Protein 8TGP (pdb70)

Secondary structure (DSSP, 8-state):
---SSSSHHHHHHHHTSTT---EEEEE-GGGTGGGTPPP---GGGGGBHHHHHH--HHHHHHHHHH--S-----HHHHHHHHHHHTT-EEEEEE---S-HHHHTT--GGGEEETTEEEEEEEE--TTT--EEEHHHHHHHHHTT---B-TTT--BEEEEE--BTSBPPHHHHHHHHHHTTS-SEEEEES--S-SBTGGGGGGGS-TTS-EEEEESS---PPPS------SSSTT--SEEEEES-HHHHHHHHHHHHT-HHHHHHHHHHHHHHHHT-/-B-B-

InterPro domains:
  IPR003000 Sirtuin family [PF02146] (84-268)
  IPR017328 Sirtuin, class I [PIRSF037938] (51-371)
  IPR026590 Sirtuin family, catalytic core domain [PS50305] (57-338)
  IPR026591 Sirtuin, catalytic core small domain superfamily [G3DSA:3.30.1600.10] (90-240)
  IPR029035 DHS-like NAD/FAD-binding domain superfamily [SSF52467] (59-353)
  IPR050134 NAD-dependent sirtuin protein deacylases [PTHR11085] (53-345)

Nearest PDB structures (foldseek):
  8tgp-assembly1_A  TM=1.004E+00  e=5.700E-62  Homo sapiens
  5yqo-assembly1_A  TM=9.876E-01  e=2.388E-57  Homo sapiens
  5yql-assembly1_A  TM=9.857E-01  e=3.363E-56  Homo sapiens
  8qt2-assembly1_A  TM=9.764E-01  e=3.158E-56  Homo sapiens
  4rmh-assembly1_A  TM=9.762E-01  e=4.176E-55  Homo sapiens

Structure (mmCIF, N/CA/C/O backbone):
data_8TGP
#
_entry.id   8TGP
#
_cell.length_a   37.138
_cell.length_b   76.995
_cell.length_c   56.005
_cell.angle_alpha   90.000
_cell.angle_beta   97.890
_cell.angle_gamma   90.000
#
_symmetry.space_group_name_H-M   'P 1 21 1'
#
loop_
_entity.id
_entity.type
_entity.pdbx_description
1 polymer 'NAD-dependent protein deacetylase sirtuin-2'
2 polymer 'H4K16(myristoyl) peptide'
3 non-polymer 'ZINC ION'
4 non-polymer 'MYRISTIC ACID'
5 water water
#
loop_
_atom_site.group_PDB
_atom_site.id
_atom_site.type_symbol
_atom_site.label_atom_id
_atom_site.label_alt_id
_atom_site.label_comp_id
_atom_site.label_asym_id
_atom_site.label_entity_id
_atom_site.label_seq_id
_atom_site.pdbx_PDB_ins_code
_atom_site.Cartn_x
_atom_site.Cartn_y
_atom_site.Cartn_z
_atom_site.occupancy
_atom_site.B_iso_or_equiv
_atom_site.auth_seq_id
_atom_site.auth_comp_id
_atom_site.auth_asym_id
_atom_site.auth_atom_id
_atom_site.pdbx_PDB_model_num
ATOM 1 N N . ARG A 1 24 ? -1.59653 -27.97517 13.22501 1.000 49.99463 57 ARG A N 1
ATOM 2 C CA . ARG A 1 24 ? -2.70681 -27.12275 13.63540 1.000 43.78861 57 ARG A CA 1
ATOM 3 C C . ARG A 1 24 ? -2.17253 -25.84262 14.29727 1.000 38.08344 57 ARG A C 1
ATOM 4 O O . ARG A 1 24 ? -1.87403 -25.81931 15.48757 1.000 36.06421 57 ARG A O 1
ATOM 12 N N . LEU A 1 25 ? -2.03731 -24.77617 13.50908 1.000 35.31789 58 LEU A N 1
ATOM 13 C CA . LEU A 1 25 ? -1.49746 -23.51540 14.00161 1.000 29.17661 58 LEU A CA 1
ATOM 14 C C . LEU A 1 25 ? -2.56731 -22.58831 14.57349 1.000 33.71934 58 LEU A C 1
ATOM 15 O O . LEU A 1 25 ? -2.24463 -21.71919 15.39172 1.000 36.54164 58 LEU A O 1
ATOM 20 N N . LEU A 1 26 ? -3.81947 -22.72251 14.14690 1.000 25.70845 59 LEU A N 1
ATOM 21 C CA . LEU A 1 26 ? -4.89702 -21.93585 14.73256 1.000 22.47390 59 LEU A CA 1
ATOM 22 C C . LEU A 1 26 ? -5.32633 -22.57313 16.04881 1.000 28.67795 59 LEU A C 1
ATOM 23 O O . LEU A 1 26 ? -5.42442 -23.79826 16.15084 1.000 30.22607 59 LEU A O 1
ATOM 28 N N . ASP A 1 27 ? -5.56779 -21.74485 17.06910 1.000 23.71146 60 ASP A N 1
ATOM 29 C CA . ASP A 1 27 ? -6.03830 -22.32800 18.32310 1.000 27.94457 60 ASP A CA 1
ATOM 30 C C . ASP A 1 27 ? -7.53991 -22.56766 18.31839 1.000 29.97300 60 ASP A C 1
ATOM 31 O O . ASP A 1 27 ? -8.06290 -23.18883 19.24722 1.000 30.13282 60 ASP A O 1
ATOM 36 N N . GLU A 1 28 ? -8.22794 -22.13555 17.27059 1.000 26.83849 61 GLU A N 1
ATOM 37 C CA . GLU A 1 28 ? -9.67403 -22.16966 17.19329 1.000 29.23340 61 GLU A CA 1
ATOM 38 C C . GLU A 1 28 ? -10.01924 -21.80092 15.76127 1.000 29.25797 61 GLU A C 1
ATOM 39 O O . GLU A 1 28 ? -9.39439 -20.89356 15.19652 1.000 23.82324 61 GLU A O 1
ATOM 45 N N . LEU A 1 29 ? -10.97724 -22.50493 15.15576 1.000 18.36261 62 LEU A N 1
ATOM 46 C CA . LEU A 1 29 ? -11.28394 -22.24291 13.73862 1.000 19.29813 62 LEU A CA 1
ATOM 47 C C . LEU A 1 29 ? -12.36212 -21.16281 13.61005 1.000 19.79353 62 LEU A C 1
ATOM 48 O O . LEU A 1 29 ? -13.48600 -21.40824 13.17065 1.000 20.96879 62 LEU A O 1
ATOM 53 N N . THR A 1 30 ? -11.98551 -19.94125 13.99153 1.000 17.50436 63 THR A N 1
ATOM 54 C CA . THR A 1 30 ? -12.87207 -18.78144 14.03007 1.000 18.02828 63 THR A CA 1
ATOM 55 C C . THR A 1 30 ? -12.08482 -17.57380 13.54396 1.000 17.85032 63 THR A C 1
ATOM 56 O O . THR A 1 30 ? -10.85399 -17.61174 13.48489 1.000 16.23053 63 THR A O 1
ATOM 60 N N . LEU A 1 31 ? -12.79861 -16.47245 13.26501 1.000 15.14608 64 LEU A N 1
ATOM 61 C CA . LEU A 1 31 ? -12.11958 -15.20200 12.99093 1.000 14.05935 64 LEU A CA 1
ATOM 62 C C . LEU A 1 31 ? -11.20115 -14.80827 14.14026 1.000 16.80324 64 LEU A C 1
ATOM 63 O O . LEU A 1 31 ? -10.10208 -14.27857 13.92640 1.000 17.04420 64 LEU A O 1
ATOM 68 N N . GLU A 1 32 ? -11.65771 -15.03031 15.37155 1.000 14.58427 65 GLU A N 1
ATOM 69 C CA . GLU A 1 32 ? -10.85577 -14.71029 16.54266 1.000 17.69607 65 GLU A CA 1
ATOM 70 C C . GLU A 1 32 ? -9.57463 -15.52787 16.57644 1.000 16.05128 65 GLU A C 1
ATOM 71 O O . GLU A 1 32 ? -8.52003 -15.02055 16.97481 1.000 19.36880 65 GLU A O 1
ATOM 77 N N . GLY A 1 33 ? -9.65144 -16.80317 16.18192 1.000 16.24656 66 GLY A N 1
ATOM 78 C CA . GLY A 1 33 ? -8.45121 -17.62465 16.11127 1.000 19.11821 66 GLY A CA 1
ATOM 79 C C . GLY A 1 33 ? -7.47611 -17.14281 15.04922 1.000 17.39868 66 GLY A C 1
ATOM 80 O O . GLY A 1 33 ? -6.25739 -17.13635 15.26858 1.000 16.82469 66 GLY A O 1
ATOM 81 N N . VAL A 1 34 ? -7.99563 -16.72999 13.88797 1.000 15.28312 67 VAL A N 1
ATOM 82 C CA . VAL A 1 34 ? -7.12454 -16.18695 12.84464 1.000 13.90355 67 VAL A CA 1
ATOM 83 C C . VAL A 1 34 ? -6.46674 -14.89676 13.32587 1.000 14.09321 67 VAL A C 1
ATOM 84 O O . VAL A 1 34 ? -5.26662 -14.67971 13.13060 1.000 14.56732 67 VAL A O 1
ATOM 88 N N . ALA A 1 35 ? -7.23405 -14.02882 13.99450 1.000 13.98184 68 ALA A N 1
ATOM 89 C CA . ALA A 1 35 ? -6.65155 -12.78638 14.49763 1.000 19.74537 68 ALA A CA 1
ATOM 90 C C . ALA A 1 35 ? -5.52475 -13.05908 15.49004 1.000 20.40264 68 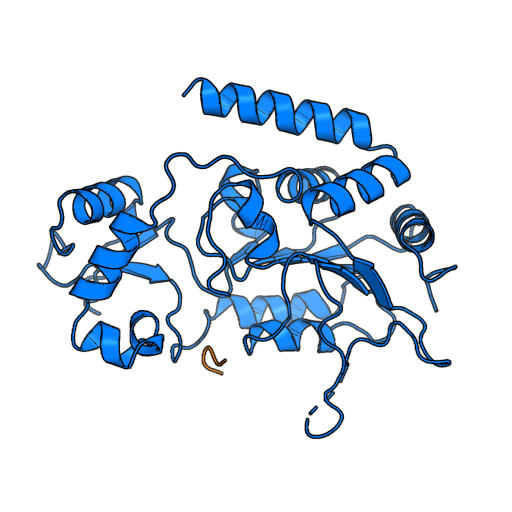ALA A C 1
ATOM 91 O O . ALA A 1 35 ? -4.45647 -12.43240 15.41540 1.000 17.93167 68 ALA A O 1
ATOM 93 N N . ARG A 1 36 ? -5.73082 -13.99520 16.42798 1.000 18.81568 69 ARG A N 1
ATOM 94 C CA . ARG A 1 36 ? -4.65583 -14.32537 17.36134 1.000 22.06924 69 ARG A CA 1
ATOM 95 C C . ARG A 1 36 ? -3.44836 -14.87662 16.61787 1.000 22.35419 69 ARG A C 1
ATOM 96 O O . ARG A 1 36 ? -2.29623 -14.54273 16.93951 1.000 22.24030 69 ARG A O 1
ATOM 104 N N . TYR A 1 37 ? -3.69432 -15.70457 15.60265 1.000 20.84798 70 TYR A N 1
ATOM 105 C CA . TYR A 1 37 ? -2.59511 -16.24086 14.81146 1.000 20.56078 70 TYR A CA 1
ATOM 106 C C . TYR A 1 37 ? -1.85121 -15.12872 14.08679 1.000 19.00453 70 TYR A C 1
ATOM 107 O O . TYR A 1 37 ? -0.61394 -15.14123 14.02818 1.000 22.42863 70 TYR A O 1
ATOM 116 N N . MET A 1 38 ? -2.57440 -14.15789 13.52777 1.000 18.64839 71 MET A N 1
ATOM 117 C CA . MET A 1 38 ? -1.81586 -13.12203 12.84525 1.000 23.24600 71 MET A CA 1
ATOM 118 C C . MET A 1 38 ? -1.03328 -12.23439 13.79570 1.000 25.40450 71 MET A C 1
ATOM 119 O O . MET A 1 38 ? -0.05432 -11.61828 13.36409 1.000 26.22831 71 MET A O 1
ATOM 124 N N . GLN A 1 39 ? -1.40994 -12.16890 15.07083 1.000 24.43758 72 GLN A N 1
ATOM 125 C CA . GLN A 1 39 ? -0.60010 -11.39442 16.00023 1.000 27.47917 72 GLN A CA 1
ATOM 126 C C . GLN A 1 39 ? 0.58119 -12.17739 16.54708 1.000 29.50648 72 GLN A C 1
ATOM 127 O O . GLN A 1 39 ? 1.34724 -11.63354 17.34321 1.000 33.08923 72 GLN A O 1
ATOM 133 N N . SER A 1 40 ? 0.73455 -13.43577 16.16851 1.000 31.66918 73 SER A N 1
ATOM 134 C CA . SER A 1 40 ? 1.81951 -14.25096 16.68055 1.000 28.97408 73 SER A CA 1
ATOM 135 C C . SER A 1 40 ? 3.06436 -14.06875 15.82505 1.000 24.83822 73 SER A C 1
ATOM 136 O O . SER A 1 40 ? 3.00112 -13.61081 14.67945 1.000 31.51296 73 SER A O 1
ATOM 139 N N . GLU A 1 41 ? 4.20623 -14.45054 16.39951 1.000 31.22604 74 GLU A N 1
ATOM 140 C CA . GLU A 1 41 ? 5.48881 -14.32353 15.71209 1.000 33.40956 74 GLU A CA 1
ATOM 141 C C . GLU A 1 41 ? 5.53253 -15.14799 14.43423 1.000 30.88333 74 GLU A C 1
ATOM 142 O O . GLU A 1 41 ? 6.23746 -14.79536 13.48474 1.000 35.44432 74 GLU A O 1
ATOM 148 N N . ARG A 1 42 ? 4.76228 -16.22446 14.38004 1.000 30.27717 75 ARG A N 1
ATOM 149 C CA . ARG A 1 42 ? 4.81138 -17.14218 13.25437 1.000 31.84033 75 ARG A CA 1
ATOM 150 C C . ARG A 1 42 ? 4.18751 -16.56589 11.98217 1.000 33.96149 75 ARG A C 1
ATOM 151 O O . ARG A 1 42 ? 4.55006 -17.00149 10.88356 1.000 30.30055 75 ARG A O 1
ATOM 159 N N . CYS A 1 43 ? 3.27499 -15.59329 12.08618 1.000 28.71032 76 CYS A N 1
ATOM 160 C CA . CYS A 1 43 ? 2.55152 -15.10591 10.90470 1.000 28.79510 76 CYS A CA 1
ATOM 161 C C . CYS A 1 43 ? 3.27185 -13.87649 10.36861 1.000 25.00669 76 CYS A C 1
ATOM 162 O O . CYS A 1 43 ? 3.04597 -12.75196 10.80926 1.000 27.45294 76 CYS A O 1
ATOM 165 N N . ARG A 1 44 ? 4.15249 -14.09302 9.39560 1.000 20.97488 77 ARG A N 1
ATOM 166 C CA . ARG A 1 44 ? 4.90730 -12.99575 8.79080 1.000 22.52363 77 ARG A CA 1
ATOM 167 C C . ARG A 1 44 ? 4.55756 -12.70513 7.34072 1.000 22.08333 77 ARG A C 1
ATOM 168 O O . ARG A 1 44 ? 4.77680 -11.58194 6.88171 1.000 21.63350 77 ARG A O 1
ATOM 176 N N . ARG A 1 45 ? 4.02915 -13.66795 6.60103 1.000 21.94086 78 ARG A N 1
ATOM 177 C CA . ARG A 1 45 ? 3.84033 -13.52740 5.16197 1.000 24.42057 78 ARG A CA 1
ATOM 178 C C . ARG A 1 45 ? 2.40832 -13.91578 4.81724 1.000 19.87951 78 ARG A C 1
ATOM 179 O O . ARG A 1 45 ? 2.05027 -15.09624 4.93039 1.000 18.52832 78 ARG A O 1
ATOM 187 N N . VAL A 1 46 ? 1.60179 -12.93048 4.41304 1.000 15.12466 79 VAL A N 1
ATOM 188 C CA . VAL A 1 46 ? 0.18672 -13.11175 4.07858 1.000 15.69060 79 VAL A CA 1
ATOM 189 C C . VAL A 1 46 ? 0.01831 -12.95796 2.57693 1.000 14.21875 79 VAL A C 1
ATOM 190 O O . VAL A 1 46 ? 0.50075 -11.98056 1.98346 1.000 14.72694 79 VAL A O 1
ATOM 194 N N . ILE A 1 47 ? -0.66717 -13.90926 1.95961 1.000 12.75976 80 ILE A N 1
ATOM 195 C CA . ILE A 1 47 ? -1.08803 -13.78726 0.56793 1.000 12.39504 80 ILE A CA 1
ATOM 196 C C . ILE A 1 47 ? -2.59001 -13.55906 0.55175 1.000 11.19675 80 ILE A C 1
ATOM 197 O O . ILE A 1 47 ? -3.34969 -14.32459 1.16877 1.000 10.58308 80 ILE A O 1
ATOM 202 N N . CYS A 1 48 ? -3.03007 -12.53782 -0.17491 1.000 11.60307 81 CYS A N 1
ATOM 203 C CA . CYS A 1 48 ? -4.45852 -12.35397 -0.39579 1.000 9.64530 81 CYS A CA 1
ATOM 204 C C . CYS A 1 48 ? -4.78893 -12.87672 -1.78378 1.000 11.24846 81 CYS A C 1
ATOM 205 O O . CYS A 1 48 ? -4.02526 -12.65904 -2.72930 1.000 14.27057 81 CYS A O 1
ATOM 208 N N . LEU A 1 49 ? -5.91184 -13.58329 -1.88187 1.000 9.86574 82 LEU A N 1
ATOM 209 C CA . LEU A 1 49 ? -6.52461 -13.99022 -3.14861 1.000 11.99753 82 LEU A CA 1
ATOM 210 C C . LEU A 1 49 ? -7.89205 -13.34189 -3.21856 1.000 12.28870 82 LEU A C 1
ATOM 211 O O . LEU A 1 49 ? -8.76817 -13.62860 -2.38891 1.000 12.89652 82 LEU A O 1
ATOM 216 N N . VAL A 1 50 ? -8.10188 -12.48084 -4.20418 1.000 11.66482 83 VAL A N 1
ATOM 217 C CA . VAL A 1 50 ? -9.32021 -11.68359 -4.18399 1.000 10.72571 83 VAL A CA 1
ATOM 218 C C . VAL A 1 50 ? -10.00316 -11.74918 -5.54351 1.000 12.47444 83 VAL A C 1
ATOM 219 O O . VAL A 1 50 ? -9.35790 -11.95548 -6.57973 1.000 13.25445 83 VAL A O 1
ATOM 223 N N . GLY A 1 51 ? -11.31734 -11.58279 -5.51061 1.000 11.60902 84 GLY A N 1
ATOM 224 C CA . GLY A 1 51 ? -12.15110 -11.56859 -6.69553 1.000 14.42685 84 GLY A CA 1
ATOM 225 C C . GLY A 1 51 ? -13.23374 -10.51572 -6.64675 1.000 14.78394 84 GLY A C 1
ATOM 226 O O . GLY A 1 51 ? -13.14626 -9.54798 -5.87043 1.000 13.40805 84 GLY A O 1
ATOM 227 N N . ALA A 1 52 ? -14.27992 -10.71381 -7.45826 1.000 14.98322 85 ALA A N 1
ATOM 228 C CA . ALA A 1 52 ? -15.22670 -9.63720 -7.75749 1.000 16.09977 85 ALA A CA 1
ATOM 229 C C . ALA A 1 52 ? -15.98608 -9.15808 -6.52541 1.000 13.38843 85 ALA A C 1
ATOM 230 O O . ALA A 1 52 ? -16.38788 -7.99046 -6.46305 1.000 15.05470 85 ALA A O 1
ATOM 232 N N . GLY A 1 53 ? -16.21013 -10.03394 -5.54350 1.000 12.55738 86 GLY A N 1
ATOM 233 C CA . GLY A 1 53 ? -16.85310 -9.65009 -4.30608 1.000 14.25444 86 GLY A CA 1
ATOM 234 C C . GLY A 1 53 ? -16.14418 -8.57354 -3.50393 1.000 13.27617 86 GLY A C 1
ATOM 235 O O . GLY A 1 53 ? -16.76176 -7.98397 -2.61665 1.000 20.29277 86 GLY A O 1
ATOM 236 N N . ILE A 1 54 ? -14.85532 -8.31498 -3.75391 1.000 14.12823 87 ILE A N 1
ATOM 237 C CA . ILE A 1 54 ? -14.23583 -7.21894 -3.01421 1.000 12.71572 87 ILE A CA 1
ATOM 238 C C . ILE A 1 54 ? -14.46903 -5.87332 -3.67468 1.000 10.42393 87 ILE A C 1
ATOM 239 O O . ILE A 1 54 ? -14.09028 -4.84514 -3.10319 1.000 11.49295 87 ILE A O 1
ATOM 244 N N . SER A 1 55 ? -15.08146 -5.84008 -4.85449 1.000 12.82258 88 SER A N 1
ATOM 245 C CA . SER A 1 55 ? -15.31069 -4.57369 -5.53622 1.000 15.97241 88 SER A CA 1
ATOM 246 C C . SER A 1 55 ? -16.77417 -4.24545 -5.74485 1.000 20.20951 88 SER A C 1
ATOM 247 O O . SER A 1 55 ? -17.07489 -3.12737 -6.17284 1.000 23.28774 88 SER A O 1
ATOM 250 N N . THR A 1 56 ? -17.69719 -5.14526 -5.39387 1.000 16.77740 89 THR A N 1
ATOM 251 C CA . THR A 1 56 ? -19.10531 -4.84225 -5.61934 1.000 20.56051 89 THR A CA 1
ATOM 252 C C . THR A 1 56 ? -19.53704 -3.62059 -4.81853 1.000 18.02914 89 THR A C 1
ATOM 253 O O . THR A 1 56 ? -20.24732 -2.76409 -5.33884 1.000 24.12795 89 THR A O 1
ATOM 257 N N . SER A 1 57 ? -19.04392 -3.46523 -3.58240 1.000 18.54927 90 SER A N 1
ATOM 258 C CA . SER A 1 57 ? -19.40452 -2.25196 -2.85407 1.000 18.89328 90 SER A CA 1
ATOM 259 C C . SER A 1 57 ? -18.75997 -0.98162 -3.43470 1.000 22.05700 90 SER A C 1
ATOM 260 O O . SER A 1 57 ? -19.17559 0.12113 -3.06129 1.000 22.12274 90 SER A O 1
ATOM 263 N N . ALA A 1 58 ? -17.81262 -1.09653 -4.37259 1.000 19.25416 91 ALA A N 1
ATOM 264 C CA . ALA A 1 58 ? -17.29489 0.04025 -5.13240 1.000 21.47740 91 ALA A CA 1
ATOM 265 C C . ALA A 1 58 ? -18.06247 0.30061 -6.43014 1.000 27.96766 91 ALA A C 1
ATOM 266 O O . ALA A 1 58 ? -17.70526 1.23114 -7.16973 1.000 26.86878 91 ALA A O 1
ATOM 268 N N . GLY A 1 59 ? -19.09640 -0.48638 -6.72305 1.000 29.13346 92 GLY A N 1
ATOM 269 C CA . GLY A 1 59 ? -19.87920 -0.29928 -7.92823 1.000 30.76182 92 GLY A CA 1
ATOM 270 C C . GLY A 1 59 ? -19.45089 -1.13746 -9.11298 1.000 35.98098 92 GLY A C 1
ATOM 271 O O . GLY A 1 59 ? -20.08237 -1.04730 -10.17298 1.000 35.93669 92 GLY A O 1
ATOM 272 N N . ILE A 1 60 ? -18.39744 -1.93392 -8.98409 1.000 29.47681 93 ILE A N 1
ATOM 273 C CA . ILE A 1 60 ? -17.94595 -2.79205 -10.07776 1.000 24.47227 93 ILE A CA 1
ATOM 274 C C . ILE A 1 60 ? -18.79449 -4.05548 -10.03382 1.000 32.47428 93 ILE A C 1
ATOM 275 O O . ILE A 1 60 ? -18.83202 -4.73396 -8.99669 1.000 28.52558 93 ILE A O 1
ATOM 280 N N . PRO A 1 61 ? -19.49872 -4.41078 -11.10494 1.000 36.96954 94 PRO A N 1
ATOM 281 C CA . PRO A 1 61 ? -20.43160 -5.53368 -11.01558 1.000 36.01984 94 PRO A CA 1
ATOM 282 C C . PRO A 1 61 ? -19.70799 -6.87181 -11.07710 1.000 30.59629 94 PRO A C 1
ATOM 283 O O . PRO A 1 61 ? -18.66359 -7.02705 -11.71575 1.000 33.87453 94 PRO A O 1
ATOM 287 N N . ASP A 1 62 ? -20.25743 -7.82920 -10.34347 1.000 34.33153 95 ASP A N 1
ATOM 288 C CA . ASP A 1 62 ? -19.81123 -9.20872 -10.41498 1.000 34.42232 95 ASP A CA 1
ATOM 289 C C . ASP A 1 62 ? -20.72730 -9.91342 -11.40066 1.000 46.81755 95 ASP A C 1
ATOM 290 O O . ASP A 1 62 ? -21.94504 -9.94787 -11.19801 1.000 39.77619 95 ASP A O 1
ATOM 295 N N . PHE A 1 63 ? -20.14495 -10.49096 -12.44912 1.000 46.93588 96 PHE A N 1
ATOM 296 C CA . PHE A 1 63 ? -20.93066 -11.09953 -13.51941 1.000 55.72750 96 PHE A CA 1
ATOM 297 C C . PHE A 1 63 ? -21.55717 -12.43079 -13.10526 1.000 56.94655 96 PHE A C 1
ATOM 298 O O . PHE A 1 63 ? -21.57580 -13.38812 -13.88399 1.000 57.17688 96 PHE A O 1
ATOM 306 N N . ARG A 1 64 ? -22.09712 -12.48487 -11.89292 1.000 61.43795 97 ARG A N 1
ATOM 307 C CA . ARG A 1 64 ? -22.73551 -13.67663 -11.36050 1.000 62.48574 97 ARG A CA 1
ATOM 308 C C . ARG A 1 64 ? -24.05197 -13.31288 -10.68181 1.000 69.21729 97 ARG A C 1
ATOM 309 O O . ARG A 1 64 ? -25.08899 -13.17017 -11.33604 1.000 70.33021 97 ARG A O 1
ATOM 317 N N . TYR A 1 81 ? -23.89150 -16.87519 -28.60354 1.000 72.21952 114 TYR A N 1
ATOM 318 C CA . TYR A 1 81 ? -24.25079 -17.20950 -27.22825 1.000 75.53825 114 TYR A CA 1
ATOM 319 C C . TYR A 1 81 ? -23.63691 -16.18327 -26.25643 1.000 83.97715 114 TYR A C 1
ATOM 320 O O . TYR A 1 81 ? -22.67436 -15.50133 -26.60676 1.000 86.39282 114 TYR A O 1
ATOM 329 N N . PRO A 1 82 ? -24.19426 -16.06282 -25.04216 1.000 81.00699 115 PRO A N 1
ATOM 330 C CA . PRO A 1 82 ? -23.88683 -14.88377 -24.21031 1.000 77.62810 115 PRO A CA 1
ATOM 331 C C . PRO A 1 82 ? -22.54333 -14.90116 -23.49084 1.000 79.17312 115 PRO A C 1
ATOM 332 O O . PRO A 1 82 ? -22.07567 -13.82620 -23.08653 1.000 73.64984 115 PRO A O 1
ATOM 336 N N . GLU A 1 83 ? -21.90863 -16.05556 -23.29442 1.000 81.37123 116 GLU A N 1
ATOM 337 C CA . GLU A 1 83 ? -20.59710 -16.06144 -22.65053 1.000 75.00714 116 GLU A CA 1
ATOM 338 C C . GLU A 1 83 ? -19.45780 -15.74467 -23.61183 1.000 68.07899 116 GLU A C 1
ATOM 339 O O . GLU A 1 83 ? -18.30508 -15.66760 -23.17140 1.000 63.54172 116 GLU A O 1
ATOM 345 N N . ALA A 1 84 ? -19.74520 -15.56054 -24.90354 1.000 65.40649 117 ALA A N 1
ATOM 346 C CA . ALA A 1 84 ? -18.69505 -15.26434 -25.87175 1.000 61.95976 117 ALA A CA 1
ATOM 347 C C . ALA A 1 84 ? -18.14743 -13.85120 -25.72527 1.000 53.39124 117 ALA A C 1
ATOM 348 O O . ALA A 1 84 ? -17.03673 -13.57980 -26.19288 1.000 52.06648 117 ALA A O 1
ATOM 350 N N . ILE A 1 85 ? -18.89577 -12.95313 -25.07775 1.000 56.37650 118 ILE A N 1
ATOM 351 C CA . ILE A 1 85 ? -18.50150 -11.55313 -24.97069 1.000 51.89084 118 ILE A CA 1
ATOM 352 C C . ILE A 1 85 ? -17.21818 -11.37664 -24.18053 1.000 46.11198 118 ILE A C 1
ATOM 353 O O . ILE A 1 85 ? -16.59629 -10.31062 -24.24166 1.000 47.94949 118 ILE A O 1
ATOM 358 N N . PHE A 1 86 ? -16.80254 -12.39691 -23.42913 1.000 50.21864 119 PHE A N 1
ATOM 359 C CA . PHE A 1 86 ? -15.55212 -12.36041 -22.68219 1.000 43.95530 119 PHE A CA 1
ATOM 360 C C . PHE A 1 86 ? -14.58646 -13.45144 -23.11150 1.000 46.69465 119 PHE A C 1
ATOM 361 O O . PHE A 1 86 ? -13.58030 -13.68147 -22.43016 1.000 39.48285 119 PHE A O 1
ATOM 369 N N . GLU A 1 87 ? -14.86763 -14.13707 -24.20954 1.000 42.57331 120 GLU A N 1
ATOM 370 C CA . GLU A 1 87 ? -13.99240 -15.18000 -24.70825 1.000 44.96520 120 GLU A CA 1
ATOM 371 C C . GLU A 1 87 ? -13.19540 -14.61549 -25.87853 1.000 43.19994 120 GLU A C 1
ATOM 372 O O . GLU A 1 87 ? -13.72795 -13.86428 -26.70210 1.000 46.90942 120 GLU A O 1
ATOM 378 N N . ILE A 1 88 ? -11.91059 -14.96255 -25.93307 1.000 42.85263 121 ILE A N 1
ATOM 379 C CA . ILE A 1 88 ? -10.99879 -14.28250 -26.84603 1.000 41.99196 121 ILE A CA 1
ATOM 380 C C . ILE A 1 88 ? -11.30797 -14.62121 -28.30434 1.000 48.19772 121 ILE A C 1
ATOM 381 O O . ILE A 1 88 ? -11.09209 -13.79036 -29.19571 1.000 44.73958 121 ILE A O 1
ATOM 386 N N . SER A 1 89 ? -11.83804 -15.81917 -28.57685 1.000 46.22161 122 SER A N 1
ATOM 387 C CA . SER A 1 89 ? -12.11237 -16.20228 -29.96129 1.000 51.48326 122 SER A CA 1
ATOM 388 C C . SER A 1 89 ? -13.16815 -15.29979 -30.58326 1.000 49.24872 122 SER A C 1
ATOM 389 O O . SER A 1 89 ? -13.02293 -14.86166 -31.73043 1.000 55.25462 122 SER A O 1
ATOM 392 N N . TYR A 1 90 ? -14.24230 -15.01227 -29.84480 1.000 47.73952 123 TYR A N 1
ATOM 393 C CA . TYR A 1 90 ? -15.25144 -14.09804 -30.36494 1.000 49.75901 123 TYR A CA 1
ATOM 394 C C . TYR A 1 90 ? -14.72775 -12.66800 -30.41967 1.000 50.67467 123 TYR A C 1
ATOM 395 O O . TYR A 1 90 ? -14.98598 -11.95066 -31.39394 1.000 45.53576 123 TYR A O 1
ATOM 404 N N . PHE A 1 91 ? -14.01429 -12.22551 -29.37100 1.000 43.19394 124 PHE A N 1
ATOM 405 C CA . PHE A 1 91 ? -13.47248 -10.86875 -29.36547 1.000 41.14173 124 PHE A CA 1
ATOM 406 C C . PHE A 1 91 ? -12.62668 -10.60450 -30.60097 1.000 41.35348 124 PHE A C 1
ATOM 407 O O . PHE A 1 91 ? -12.69547 -9.51850 -31.19047 1.000 40.87291 124 PHE A O 1
ATOM 415 N N . LYS A 1 92 ? -11.81836 -11.59185 -31.00049 1.000 42.30063 125 LYS A N 1
ATOM 416 C CA . LYS A 1 92 ? -11.03554 -11.47764 -32.22646 1.000 49.91661 125 LYS A CA 1
ATOM 417 C C . LYS A 1 92 ? -11.93724 -11.31061 -33.44594 1.000 48.17943 125 LYS A C 1
ATOM 418 O O . LYS A 1 92 ? -11.60831 -10.56037 -34.37290 1.000 51.22779 125 LYS A O 1
ATOM 424 N N . LYS A 1 93 ? -13.07589 -12.00620 -33.46752 1.000 45.88458 126 LYS A N 1
ATOM 425 C CA . LYS A 1 93 ? -13.97817 -11.90671 -34.61295 1.000 50.99338 126 LYS A CA 1
ATOM 426 C C . LYS A 1 93 ? -14.71524 -10.57262 -34.61981 1.000 51.45919 126 LYS A C 1
ATOM 427 O O . LYS A 1 93 ? -14.77923 -9.89418 -35.64944 1.000 49.05945 126 LYS A O 1
ATOM 433 N N . HIS A 1 94 ? -15.28388 -10.17851 -33.48184 1.000 45.87454 127 HIS A N 1
ATOM 434 C CA . HIS A 1 94 ? -16.02056 -8.92098 -33.37989 1.000 45.40447 127 HIS A CA 1
ATOM 435 C C . HIS A 1 94 ? -15.73542 -8.29379 -32.02372 1.000 43.28077 127 HIS A C 1
ATOM 436 O O . HIS A 1 94 ? -16.29799 -8.72574 -31.00409 1.000 43.21614 127 HIS A O 1
ATOM 443 N N . PRO A 1 95 ? -14.85371 -7.28723 -31.96807 1.000 45.74385 128 PRO A N 1
ATOM 444 C CA . PRO A 1 95 ? -14.55580 -6.61978 -30.69114 1.000 40.19583 128 PRO A CA 1
ATOM 445 C C . PRO A 1 95 ? -15.57476 -5.56158 -30.27816 1.000 44.34245 128 PRO A C 1
ATOM 446 O O . PRO A 1 95 ? -15.58650 -5.15807 -29.10102 1.000 38.22243 128 PRO A O 1
ATOM 450 N N . GLU A 1 96 ? -16.43441 -5.12705 -31.19746 1.000 44.76745 129 GLU A N 1
ATOM 451 C CA . GLU A 1 96 ? -17.37639 -4.04769 -30.90766 1.000 44.96091 129 GLU A CA 1
ATOM 452 C C . GLU A 1 96 ? -18.33469 -4.33390 -29.75568 1.000 46.49556 129 GLU A C 1
ATOM 453 O O . GLU A 1 96 ? -18.64890 -3.39139 -29.00606 1.000 43.18351 129 GLU A O 1
ATOM 459 N N . PRO A 1 97 ? -18.86795 -5.54484 -29.57561 1.000 48.85714 130 PRO A N 1
ATOM 460 C CA . PRO A 1 97 ? -19.79115 -5.73976 -28.45257 1.000 46.80304 130 PRO A CA 1
ATOM 461 C C . PRO A 1 97 ? -19.10631 -5.65269 -27.10280 1.000 46.00235 130 PRO A C 1
ATOM 462 O O . PRO A 1 97 ? -19.72714 -5.18260 -26.14271 1.000 46.42116 130 PRO A O 1
ATOM 466 N N . PHE A 1 98 ? -17.84289 -6.07516 -26.99641 1.000 44.30731 131 PHE A N 1
ATOM 467 C CA . PHE A 1 98 ? -17.11385 -5.91359 -25.74423 1.000 40.91448 131 PHE A CA 1
ATOM 468 C C . PHE A 1 98 ? -16.94070 -4.43945 -25.40055 1.000 42.79706 131 PHE A C 1
ATOM 469 O O . PHE A 1 98 ? -17.15121 -4.03065 -24.25467 1.000 37.65966 131 PHE A O 1
ATOM 477 N N . PHE A 1 99 ? -16.54773 -3.62024 -26.38181 1.000 38.87410 132 PHE A N 1
ATOM 478 C CA . PHE A 1 99 ? -16.35345 -2.20153 -26.09023 1.000 42.14271 132 PHE A CA 1
ATOM 479 C C . PHE A 1 99 ? -17.67859 -1.48414 -25.85918 1.000 36.81506 132 PHE A C 1
ATOM 480 O O . PHE A 1 99 ? -17.72664 -0.51077 -25.09635 1.000 43.24117 132 PHE A O 1
ATOM 488 N N . ALA A 1 100 ? -18.75923 -1.95768 -26.47810 1.000 42.12719 133 ALA A N 1
ATOM 489 C CA . ALA A 1 100 ? -20.08035 -1.43254 -26.14060 1.000 45.00513 133 ALA A CA 1
ATOM 490 C C . ALA A 1 100 ? -20.46093 -1.79694 -24.71093 1.000 47.67110 133 ALA A C 1
ATOM 491 O O . ALA A 1 100 ? -20.95420 -0.94844 -23.95919 1.000 47.53894 133 ALA A O 1
ATOM 493 N N . LEU A 1 101 ? -20.21631 -3.05099 -24.31460 1.000 48.46131 134 LEU A N 1
ATOM 494 C CA . LEU A 1 101 ? -20.46893 -3.47311 -22.94122 1.000 41.29107 134 LEU A CA 1
ATOM 495 C C . LEU A 1 101 ? -19.59199 -2.70520 -21.95674 1.000 49.11823 134 LEU A C 1
ATOM 496 O O . LEU A 1 101 ? -20.03748 -2.35147 -20.85824 1.000 47.66737 134 LEU A O 1
ATOM 501 N N . ALA A 1 102 ? -18.33734 -2.44540 -22.33034 1.000 46.05759 135 ALA A N 1
ATOM 502 C CA . ALA A 1 102 ? -17.42442 -1.74389 -21.43211 1.000 40.90883 135 ALA A CA 1
ATOM 503 C C . ALA A 1 102 ? -17.91137 -0.32962 -21.13207 1.000 41.03053 135 ALA A C 1
ATOM 504 O O . ALA A 1 102 ? -17.73768 0.16930 -20.01332 1.000 43.10701 135 ALA A O 1
ATOM 506 N N . LYS A 1 103 ? -18.50369 0.34002 -22.12338 1.000 38.21750 136 LYS A N 1
ATOM 507 C CA . LYS A 1 103 ? -19.05534 1.67028 -21.88441 1.000 47.12564 136 LYS A CA 1
ATOM 508 C C . LYS A 1 103 ? -20.22579 1.61148 -20.91137 1.000 46.97563 136 LYS A C 1
ATOM 509 O O . LYS A 1 103 ? -20.31695 2.43265 -19.99030 1.000 45.25297 136 LYS A O 1
ATOM 515 N N . GLU A 1 104 ? -21.11818 0.63291 -21.08954 1.000 44.64819 137 GLU A N 1
ATOM 516 C CA . GLU A 1 104 ? -22.28581 0.52311 -20.22188 1.000 44.77019 137 GLU A CA 1
ATOM 517 C C . GLU A 1 104 ? -21.90212 0.16592 -18.79512 1.000 48.70321 137 GLU A C 1
ATOM 518 O O . GLU A 1 104 ? -22.62547 0.52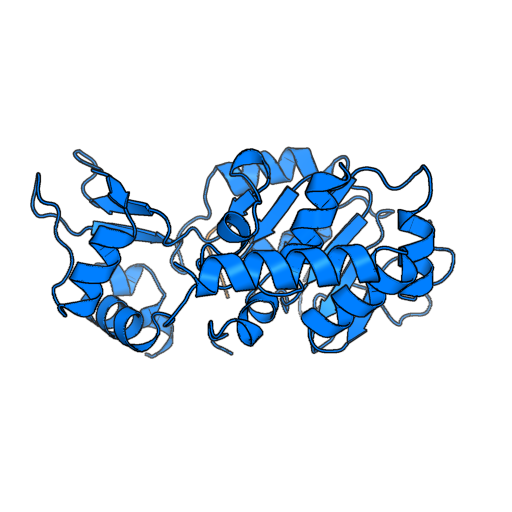278 -17.86205 1.000 57.52139 137 GLU A O 1
ATOM 524 N N . LEU A 1 105 ? -20.77223 -0.51658 -18.59733 1.000 46.66119 138 LEU A N 1
ATOM 525 C CA . LEU A 1 105 ? -20.35768 -0.95802 -17.27162 1.000 47.05258 138 LEU A CA 1
ATOM 526 C C . LEU A 1 105 ? -19.16939 -0.19900 -16.70389 1.000 42.47231 138 LEU A C 1
ATOM 527 O O . LEU A 1 105 ? -18.69758 -0.55186 -15.62104 1.000 43.53409 138 LEU A O 1
ATOM 532 N N . TYR A 1 106 ? -18.67849 0.82570 -17.38449 1.000 43.52953 139 TYR A N 1
ATOM 533 C CA . TYR A 1 106 ? -17.58258 1.60576 -16.83755 1.000 31.22300 139 TYR A CA 1
ATOM 534 C C . TYR A 1 106 ? -18.04996 2.28815 -15.55556 1.000 36.72667 139 TYR A C 1
ATOM 535 O O . TYR A 1 106 ? -19.11828 2.90689 -15.55026 1.000 39.17972 139 TYR A O 1
ATOM 544 N N . PRO A 1 107 ? -17.30950 2.17743 -14.45630 1.000 32.93761 140 PRO A N 1
ATOM 545 C CA . PRO A 1 107 ? -17.74722 2.81102 -13.20590 1.000 33.24506 140 PRO A CA 1
ATOM 546 C C . PRO A 1 107 ? -17.62448 4.32412 -13.26639 1.000 38.94256 140 PRO A C 1
ATOM 547 O O . PRO A 1 107 ? -16.74904 4.87553 -13.93496 1.000 36.43519 140 PRO A O 1
ATOM 551 N N . GLY A 1 108 ? -18.52103 5.00188 -12.54285 1.000 40.48982 141 GLY A N 1
ATOM 552 C CA . GLY A 1 108 ? -18.50407 6.45602 -12.53122 1.000 36.57800 141 GLY A CA 1
ATOM 553 C C . GLY A 1 108 ? -17.32963 7.05752 -11.78375 1.000 41.05532 141 GLY A C 1
ATOM 554 O O . GLY A 1 108 ? -16.92597 8.18734 -12.08446 1.000 40.60096 141 GLY A O 1
ATOM 555 N N . GLN A 1 109 ? -16.75828 6.31783 -10.83866 1.000 32.24469 142 GLN A N 1
ATOM 556 C CA . GLN A 1 109 ? -15.66501 6.79767 -10.00787 1.000 32.89616 142 GLN A CA 1
ATOM 557 C C . GLN A 1 109 ? -14.90043 5.56819 -9.52272 1.000 26.57035 142 GLN A C 1
ATOM 558 O O . GLN A 1 109 ? -15.44831 4.46032 -9.51182 1.000 32.10787 142 GLN A O 1
ATOM 564 N N . PHE A 1 110 ? -13.61219 5.73826 -9.19721 1.000 24.78329 143 PHE A N 1
ATOM 565 C CA . PHE A 1 110 ? -12.77231 4.61042 -8.77168 1.000 20.29561 143 PHE A CA 1
ATOM 566 C C . PHE A 1 110 ? -12.39637 4.82298 -7.30404 1.000 21.54180 143 PHE A C 1
ATOM 567 O O . PHE A 1 110 ? -11.38374 5.44719 -6.97610 1.000 24.98939 143 PHE A O 1
ATOM 575 N N . LYS A 1 111 ? -13.22845 4.30268 -6.42487 1.000 18.03649 144 LYS A N 1
ATOM 576 C CA . LYS A 1 111 ? -13.06834 4.48536 -4.99127 1.000 17.74856 144 LYS A CA 1
ATOM 577 C C . LYS A 1 111 ? -12.90301 3.11582 -4.34643 1.000 15.93268 144 LYS A C 1
ATOM 578 O O . LYS A 1 111 ? -13.88199 2.34981 -4.27486 1.000 16.26858 144 LYS A O 1
ATOM 584 N N . PRO A 1 112 ? -11.69886 2.73873 -3.91187 1.000 13.63787 145 PRO A N 1
ATOM 585 C CA . PRO A 1 112 ? -11.49916 1.40094 -3.33690 1.000 16.51907 145 PRO A CA 1
ATOM 586 C C . PRO A 1 112 ? -12.32031 1.19316 -2.06885 1.000 12.70675 145 PRO A C 1
ATOM 587 O O . PRO A 1 112 ? -12.67799 2.13645 -1.35752 1.000 15.44588 145 PRO A O 1
ATOM 591 N N . THR A 1 113 ? -12.57352 -0.07067 -1.77093 1.000 12.89334 146 THR A N 1
ATOM 592 C CA . THR A 1 113 ? -13.44279 -0.43000 -0.65471 1.000 11.19338 146 THR A CA 1
ATOM 593 C C . THR A 1 113 ? -12.64292 -0.62148 0.61992 1.000 12.30513 146 THR A C 1
ATOM 594 O O . THR A 1 113 ? -11.40510 -0.61012 0.63649 1.000 9.38566 146 THR A O 1
ATOM 598 N N . ILE A 1 114 ? -13.38517 -0.81435 1.71067 1.000 10.19880 147 ILE A N 1
ATOM 599 C CA . ILE A 1 114 ? -12.75655 -1.12662 2.99320 1.000 9.69249 147 ILE A CA 1
ATOM 600 C C . ILE A 1 114 ? -11.82015 -2.32271 2.86124 1.000 10.06985 147 ILE A C 1
ATOM 601 O O . ILE A 1 114 ? -10.74506 -2.36940 3.49439 1.000 8.47388 147 ILE A O 1
ATOM 606 N N . CYS A 1 115 ? -12.25253 -3.32837 2.10657 1.000 10.92682 148 CYS A N 1
ATOM 607 C CA A CYS A 1 115 ? -11.43261 -4.50661 1.85538 0.500 10.76988 148 CYS A CA 1
ATOM 608 C CA B CYS A 1 115 ? -11.41663 -4.50402 1.87202 0.500 10.77841 148 CYS A CA 1
ATOM 609 C C . CYS A 1 115 ? -10.11777 -4.13304 1.19294 1.000 10.18475 148 CYS A C 1
ATOM 610 O O . CYS A 1 115 ? -9.05613 -4.63469 1.57687 1.000 8.26674 148 CYS A O 1
ATOM 615 N N . HIS A 1 116 ? -10.18352 -3.26987 0.16683 1.000 9.85484 149 HIS A N 1
ATOM 616 C CA . HIS A 1 116 ? -8.94830 -2.84517 -0.50060 1.000 9.28228 149 HIS A CA 1
ATOM 617 C C . HIS A 1 116 ? -8.02671 -2.14498 0.48453 1.000 10.84472 149 HIS A C 1
ATOM 618 O O . HIS A 1 116 ? -6.80947 -2.38421 0.49311 1.000 10.71019 149 HIS A O 1
ATOM 625 N N . TYR A 1 117 ? -8.58739 -1.27394 1.33302 1.000 7.98196 150 TYR A N 1
ATOM 626 C CA . TYR A 1 117 ? -7.74823 -0.56736 2.28328 1.000 8.34219 150 TYR A CA 1
ATOM 627 C C . TYR A 1 117 ? -7.28302 -1.46523 3.42902 1.000 8.26957 150 TYR A C 1
ATOM 628 O O . TYR A 1 117 ? -6.22885 -1.17097 4.00829 1.000 10.25759 150 TYR A O 1
ATOM 637 N N . PHE A 1 118 ? -7.99258 -2.57743 3.70890 1.000 9.38773 151 PHE A N 1
ATOM 638 C CA . PHE A 1 118 ? -7.44448 -3.56596 4.65097 1.000 10.44257 151 PHE A CA 1
ATOM 639 C C . PHE A 1 118 ? -6.15494 -4.15328 4.08614 1.000 8.99733 151 PHE A C 1
ATOM 640 O O . PHE A 1 118 ? -5.17093 -4.33922 4.80300 1.000 8.43569 151 PHE A O 1
ATOM 648 N N . MET A 1 119 ? -6.12886 -4.40465 2.77535 1.000 11.28679 152 MET A N 1
ATOM 649 C CA . MET A 1 119 ? -4.89719 -4.92007 2.18637 1.000 9.41483 152 MET A CA 1
ATOM 650 C C . MET A 1 119 ? -3.80567 -3.85796 2.20524 1.000 9.64327 152 MET A C 1
ATOM 651 O O . MET A 1 119 ? -2.62724 -4.17897 2.37554 1.000 10.78105 152 MET A O 1
ATOM 656 N N . ARG A 1 120 ? -4.17795 -2.58502 2.03080 1.000 10.51984 153 ARG A N 1
ATOM 657 C CA . ARG A 1 120 ? -3.21370 -1.50176 2.19366 1.000 10.31291 153 ARG A CA 1
ATOM 658 C C . ARG A 1 120 ? -2.59487 -1.51493 3.60042 1.000 11.70673 153 ARG A C 1
ATOM 659 O O . ARG A 1 120 ? -1.38365 -1.31254 3.74470 1.000 13.27003 153 ARG A O 1
ATOM 667 N N . LEU A 1 121 ? -3.39238 -1.80112 4.64208 1.000 9.48815 154 LEU A N 1
ATOM 668 C CA . LEU A 1 121 ? -2.82657 -1.89908 5.99520 1.000 12.14767 154 LEU A CA 1
ATOM 669 C C . LEU A 1 121 ? -1.85846 -3.08646 6.10898 1.000 12.80536 154 LEU A C 1
ATOM 670 O O . LEU A 1 121 ? -0.78544 -2.96129 6.71503 1.000 16.27280 154 LEU A O 1
ATOM 675 N N . LEU A 1 122 ? -2.21005 -4.24149 5.52232 1.000 11.88609 155 LEU A N 1
ATOM 676 C CA . LEU A 1 122 ? -1.28748 -5.37936 5.46909 1.000 14.51060 155 LEU A CA 1
ATOM 677 C C . LEU A 1 122 ? 0.05139 -4.99234 4.84603 1.000 15.67678 155 LEU A C 1
ATOM 678 O O . LEU A 1 122 ? 1.11505 -5.32353 5.37833 1.000 18.84014 155 LEU A O 1
ATOM 683 N N . LYS A 1 123 ? 0.01463 -4.29984 3.70734 1.000 14.34540 156 LYS A N 1
ATOM 684 C CA . LYS A 1 123 ? 1.25609 -3.83848 3.07702 1.000 17.20287 156 LYS A CA 1
ATOM 685 C C . LYS A 1 123 ? 2.04061 -2.91895 4.01161 1.000 23.52377 156 LYS A C 1
ATOM 686 O O . LYS A 1 123 ? 3.25890 -3.07008 4.18077 1.000 22.22279 156 LYS A O 1
ATOM 692 N N . ASP A 1 124 ? 1.35558 -1.93703 4.60270 1.000 20.21120 157 ASP A N 1
ATOM 693 C CA . ASP A 1 124 ? 2.02942 -0.91014 5.38780 1.000 23.72528 157 ASP A CA 1
ATOM 694 C C . ASP A 1 124 ? 2.58762 -1.48172 6.67896 1.000 28.84986 157 ASP A C 1
ATOM 695 O O . ASP A 1 124 ? 3.56024 -0.95072 7.22927 1.000 26.48996 157 ASP A O 1
ATOM 700 N N . LYS A 1 125 ? 1.99361 -2.55737 7.17599 1.000 23.40638 158 LYS A N 1
ATOM 701 C CA . LYS A 1 125 ? 2.49048 -3.22080 8.36226 1.000 20.29919 158 LYS A CA 1
ATOM 702 C C . LYS A 1 125 ? 3.47053 -4.33370 8.03559 1.000 22.49968 158 LYS A C 1
ATOM 703 O O . LYS A 1 125 ? 3.85569 -5.08509 8.93514 1.000 25.64973 158 LYS A O 1
ATOM 709 N N . GLY A 1 126 ? 3.87063 -4.45708 6.77311 1.000 21.28459 159 GLY A N 1
ATOM 710 C CA . GLY A 1 126 ? 4.89689 -5.40612 6.38824 1.000 25.77882 159 GLY A CA 1
ATOM 711 C C . GLY A 1 126 ? 4.45612 -6.84904 6.34965 1.000 28.20013 159 GLY A C 1
ATOM 712 O O . GLY A 1 126 ? 5.30668 -7.73905 6.38945 1.000 24.33955 159 GLY A O 1
ATOM 713 N N . LEU A 1 127 ? 3.14908 -7.11470 6.27595 1.000 19.27681 160 LEU A N 1
ATOM 714 C CA . LEU A 1 127 ? 2.63634 -8.47739 6.28966 1.000 18.88054 160 LEU A CA 1
ATOM 715 C C . LEU A 1 127 ? 2.30107 -9.00994 4.90722 1.000 13.51999 160 LEU A C 1
ATOM 716 O O . LEU A 1 127 ? 2.16923 -10.23059 4.75008 1.000 15.67557 160 LEU A O 1
ATOM 721 N N . LEU A 1 128 ? 2.16994 -8.13052 3.91610 1.000 14.95031 161 LEU A N 1
ATOM 722 C CA . LEU A 1 128 ? 1.63866 -8.51807 2.61275 1.000 19.15525 161 LEU A CA 1
ATOM 723 C C . LEU A 1 128 ? 2.75912 -9.08440 1.74876 1.000 19.03797 161 LEU A C 1
ATOM 724 O O . LEU A 1 128 ? 3.60192 -8.33633 1.23858 1.000 18.47033 161 LEU A O 1
ATOM 729 N N . LEU A 1 129 ? 2.76839 -10.40650 1.56473 1.000 14.70196 162 LEU A N 1
ATOM 730 C CA . LEU A 1 129 ? 3.67124 -10.98967 0.57353 1.000 19.33103 162 LEU A CA 1
ATOM 731 C C . LEU A 1 129 ? 3.20453 -10.65520 -0.83809 1.000 17.06018 162 LEU A C 1
ATOM 732 O O . LEU A 1 129 ? 4.00303 -10.22435 -1.68474 1.000 15.43897 162 LEU A O 1
ATOM 737 N N . ARG A 1 130 ? 1.90935 -10.83312 -1.10601 1.000 14.65787 163 ARG A N 1
ATOM 738 C CA . ARG A 1 130 ? 1.35811 -10.65380 -2.44224 1.000 16.57574 163 ARG A CA 1
ATOM 739 C C . ARG A 1 130 ? -0.16718 -10.65923 -2.37857 1.000 15.17485 163 ARG A C 1
ATOM 740 O O . ARG A 1 130 ? -0.77082 -11.39740 -1.59271 1.000 12.63119 163 ARG A O 1
ATOM 748 N N . CYS A 1 131 ? -0.77429 -9.85905 -3.24680 1.000 11.48465 164 CYS A N 1
ATOM 749 C CA . CYS A 1 131 ? -2.19638 -9.91905 -3.53521 1.000 10.72355 164 CYS A CA 1
ATOM 750 C C . CYS A 1 131 ? -2.35579 -10.42446 -4.96626 1.000 11.76084 164 CYS A C 1
ATOM 751 O O . CYS A 1 131 ? -1.95000 -9.74451 -5.92070 1.000 13.97302 164 CYS A O 1
ATOM 754 N N . TYR A 1 132 ? -2.94483 -11.60148 -5.10485 1.000 12.71892 165 TYR A N 1
ATOM 755 C CA . TYR A 1 132 ? -3.36654 -12.12042 -6.39463 1.000 12.74640 165 TYR A CA 1
ATOM 756 C C . TYR A 1 132 ? -4.81097 -11.71046 -6.60520 1.000 14.11882 165 TYR A C 1
ATOM 757 O O . TYR A 1 132 ? -5.67917 -12.08764 -5.81109 1.000 11.96602 165 TYR A O 1
ATOM 766 N N . THR A 1 133 ? -5.07944 -10.96465 -7.67025 1.000 10.52407 166 THR A N 1
ATOM 767 C CA . THR A 1 133 ? -6.43454 -10.51990 -7.92880 1.000 12.74140 166 THR A CA 1
ATOM 768 C C . THR A 1 133 ? -6.95480 -11.09035 -9.24861 1.000 11.01647 166 THR A C 1
ATOM 769 O O . THR A 1 133 ? -6.21779 -11.20275 -10.22579 1.000 13.77785 166 THR A O 1
ATOM 773 N N . GLN A 1 134 ? -8.22041 -11.48882 -9.24623 1.000 12.94797 167 GLN A N 1
ATOM 774 C CA . GLN A 1 134 ? -8.93992 -11.80644 -10.47824 1.000 14.74082 167 GLN A CA 1
ATOM 775 C C . GLN A 1 134 ? -9.52136 -10.56187 -11.13010 1.000 16.33759 167 GLN A C 1
ATOM 776 O O . GLN A 1 134 ? -10.07167 -10.65943 -12.23360 1.000 16.95002 167 GLN A O 1
ATOM 782 N N . ASN A 1 135 ? -9.45124 -9.40699 -10.45647 1.000 11.52426 168 ASN A N 1
ATOM 783 C CA . ASN A 1 135 ? -10.17036 -8.22139 -10.89109 1.000 13.63020 168 ASN A CA 1
ATOM 784 C C . ASN A 1 135 ? -9.33409 -7.38606 -11.85214 1.000 12.87603 168 ASN A C 1
ATOM 785 O O . ASN A 1 135 ? -8.10678 -7.32978 -11.77031 1.000 16.66320 168 ASN A O 1
ATOM 790 N N . ILE A 1 136 ? -10.02607 -6.70755 -12.75756 1.000 14.32174 169 ILE A N 1
ATOM 791 C CA . ILE A 1 136 ? -9.37024 -5.87024 -13.74918 1.000 14.81840 169 ILE A CA 1
ATOM 792 C C . ILE A 1 136 ? -9.56497 -4.38528 -13.44347 1.000 17.89942 169 ILE A C 1
ATOM 793 O O . ILE A 1 136 ? -9.14664 -3.53938 -14.23132 1.000 18.28760 169 ILE A O 1
ATOM 798 N N . ASP A 1 137 ? -10.14727 -4.04050 -12.27743 1.000 18.20804 170 ASP A N 1
ATOM 799 C CA . ASP A 1 137 ? -10.68407 -2.69221 -12.05527 1.000 18.75234 170 ASP A CA 1
ATOM 800 C C . ASP A 1 137 ? -9.68797 -1.67112 -11.49295 1.000 17.51911 170 ASP A C 1
ATOM 801 O O . ASP A 1 137 ? -10.07324 -0.51210 -11.29502 1.000 18.18568 170 ASP A O 1
ATOM 806 N N . THR A 1 138 ? -8.43753 -2.05236 -11.23141 1.000 16.56277 171 THR A N 1
ATOM 807 C CA . THR A 1 138 ? -7.32794 -1.19765 -10.79700 1.000 18.91899 171 THR A CA 1
ATOM 808 C C . THR A 1 138 ? -7.47627 -0.71964 -9.35841 1.000 16.02521 171 THR A C 1
ATOM 809 O O . THR A 1 138 ? -6.63668 0.06687 -8.89376 1.000 18.10480 171 THR A O 1
ATOM 813 N N . LEU A 1 139 ? -8.50389 -1.15848 -8.63229 1.000 15.74664 172 LEU A N 1
ATOM 814 C CA . LEU A 1 139 ? -8.73931 -0.56872 -7.32324 1.000 14.77820 172 LEU A CA 1
ATOM 815 C C . LEU A 1 139 ? -7.63742 -0.92824 -6.33515 1.000 14.88876 172 LEU A C 1
ATOM 816 O O . LEU A 1 139 ? -7.39603 -0.16411 -5.38819 1.000 11.14384 172 LEU A O 1
ATOM 821 N N . GLU A 1 140 ? -6.96273 -2.07552 -6.52284 1.000 12.33413 173 GLU A N 1
ATOM 822 C CA . GLU A 1 140 ? -5.84185 -2.40513 -5.64488 1.000 12.52909 173 GLU A CA 1
ATOM 823 C C . GLU A 1 140 ? -4.75324 -1.34584 -5.77100 1.000 13.11230 173 GLU A C 1
ATOM 824 O O . GLU A 1 140 ? -4.18580 -0.89926 -4.76614 1.000 14.60044 173 GLU A O 1
ATOM 830 N N . ARG A 1 141 ? -4.45461 -0.92477 -7.00542 1.000 12.24666 174 ARG A N 1
ATOM 831 C CA . ARG A 1 141 ? -3.44305 0.09862 -7.22683 1.000 14.07076 174 ARG A CA 1
ATOM 832 C C . ARG A 1 141 ? -3.86651 1.42532 -6.61669 1.000 16.37584 174 ARG A C 1
ATOM 833 O O . ARG A 1 141 ? -3.07078 2.09383 -5.95182 1.000 16.17220 174 ARG A O 1
ATOM 841 N N . ILE A 1 142 ? -5.13178 1.80305 -6.79911 1.000 16.12163 175 ILE A N 1
ATOM 842 C CA . ILE A 1 142 ? -5.60151 3.06954 -6.25260 1.000 16.96430 175 ILE A CA 1
ATOM 843 C C . ILE A 1 142 ? -5.53610 3.05698 -4.73162 1.000 15.29939 175 ILE A C 1
ATOM 844 O O . ILE A 1 142 ? -5.23279 4.08350 -4.10514 1.000 18.19522 175 ILE A O 1
ATOM 849 N N . ALA A 1 143 ? -5.80946 1.89696 -4.11711 1.000 14.53587 176 ALA A N 1
ATOM 850 C CA . ALA A 1 143 ? -5.70505 1.74563 -2.66755 1.000 13.69258 176 ALA A CA 1
ATOM 851 C C . ALA A 1 143 ? -4.26398 1.81716 -2.18974 1.000 20.40327 176 ALA A C 1
ATOM 852 O O . ALA A 1 143 ? -4.02866 1.91306 -0.98173 1.000 16.43358 176 ALA A O 1
ATOM 854 N N . GLY A 1 144 ? -3.29794 1.81290 -3.10197 1.000 16.34625 177 GLY A N 1
ATOM 855 C CA . GLY A 1 144 ? -1.91036 1.94487 -2.73132 1.000 14.97547 177 GLY A CA 1
ATOM 856 C C . GLY A 1 144 ? -1.07627 0.68294 -2.78946 1.000 22.18583 177 GLY A C 1
ATOM 857 O O . GLY A 1 144 ? 0.06471 0.70658 -2.32079 1.000 21.17606 177 GLY A O 1
ATOM 858 N N . LEU A 1 145 ? -1.60067 -0.42125 -3.32216 1.000 17.13598 178 LEU A N 1
ATOM 859 C CA . LEU A 1 145 ? -0.73057 -1.56331 -3.59699 1.000 17.00340 178 LEU A CA 1
ATOM 860 C C . LEU A 1 145 ? 0.12221 -1.25240 -4.83009 1.000 19.33816 178 LEU A C 1
ATOM 861 O O . LEU A 1 145 ? -0.36254 -0.69724 -5.82185 1.000 20.18757 178 LEU A O 1
ATOM 866 N N . GLU A 1 146 ? 1.40732 -1.58061 -4.76220 1.000 19.40994 179 GLU A N 1
ATOM 867 C CA . GLU A 1 146 ? 2.30589 -1.30499 -5.87734 1.000 20.52722 179 GLU A CA 1
ATOM 868 C C . GLU A 1 146 ? 2.42838 -2.51558 -6.79587 1.000 23.47172 179 GLU A C 1
ATOM 869 O O . GLU A 1 146 ? 2.04811 -3.63206 -6.44700 1.000 20.02122 179 GLU A O 1
ATOM 875 N N . GLN A 1 147 ? 2.96692 -2.29672 -8.00049 1.000 19.34039 180 GLN A N 1
ATOM 876 C CA . GLN A 1 147 ? 3.00723 -3.42414 -8.92677 1.000 22.30571 180 GLN A CA 1
ATOM 877 C C . GLN A 1 147 ? 3.76111 -4.60516 -8.33218 1.000 24.46126 180 GLN A C 1
ATOM 878 O O . GLN A 1 147 ? 3.37857 -5.75686 -8.56667 1.000 21.37603 180 GLN A O 1
ATOM 884 N N . GLU A 1 148 ? 4.77376 -4.34704 -7.49498 1.000 19.73036 181 GLU A N 1
ATOM 885 C CA . GLU A 1 148 ? 5.49197 -5.45126 -6.86501 1.000 24.62352 181 GLU A CA 1
ATOM 886 C C . GLU A 1 148 ? 4.57691 -6.26240 -5.95015 1.000 24.52507 181 GLU A C 1
ATOM 887 O O . GLU A 1 148 ? 4.78720 -7.47069 -5.77607 1.000 22.31316 181 GLU A O 1
ATOM 893 N N . ASP A 1 149 ? 3.57972 -5.60647 -5.34516 1.000 17.83545 182 ASP A N 1
ATOM 894 C CA . ASP A 1 149 ? 2.65925 -6.23395 -4.40490 1.000 16.05329 182 ASP A CA 1
ATOM 895 C C . ASP A 1 149 ? 1.61727 -7.09941 -5.10220 1.000 18.84441 182 ASP A C 1
ATOM 896 O O . ASP A 1 149 ? 0.98630 -7.93327 -4.45216 1.000 18.07868 182 ASP A O 1
ATOM 901 N N . LEU A 1 150 ? 1.42840 -6.91974 -6.40183 1.000 17.59667 183 LEU A N 1
ATOM 902 C CA . LEU A 1 150 ? 0.24285 -7.38773 -7.09356 1.000 20.50352 183 LEU A CA 1
ATOM 903 C C . LEU A 1 150 ? 0.59059 -8.44385 -8.12615 1.000 19.56063 183 LEU A C 1
ATOM 904 O O . LEU A 1 150 ? 1.54835 -8.29881 -8.88832 1.000 19.84819 183 LEU A O 1
ATOM 909 N N . VAL A 1 151 ? -0.23899 -9.46462 -8.18882 1.000 16.58971 184 VAL A N 1
ATOM 910 C CA . VAL A 1 151 ? -0.32263 -10.30092 -9.36194 1.000 15.53509 184 VAL A CA 1
ATOM 911 C C . VAL A 1 151 ? -1.71998 -10.09922 -9.89664 1.000 14.62368 184 VAL A C 1
ATOM 912 O O . VAL A 1 151 ? -2.69409 -10.57990 -9.31062 1.000 15.05196 184 VAL A O 1
ATOM 916 N N . GLU A 1 152 ? -1.82012 -9.35445 -10.99517 1.000 17.67798 185 GLU A N 1
ATOM 917 C CA . GLU A 1 152 ? -3.09909 -9.15333 -11.66621 1.000 14.84944 185 GLU A CA 1
ATOM 918 C C . GLU A 1 152 ? -3.30498 -10.35575 -12.58977 1.000 20.14029 185 GLU A C 1
ATOM 919 O O . GLU A 1 152 ? -2.91586 -10.35438 -13.76389 1.000 22.41177 185 GLU A O 1
ATOM 925 N N . ALA A 1 153 ? -3.90897 -11.41368 -12.03520 1.000 20.38040 186 ALA A N 1
ATOM 926 C CA . ALA A 1 153 ? -3.95579 -12.69930 -12.73001 1.000 22.47826 186 ALA A CA 1
ATOM 927 C C . ALA A 1 153 ? -4.76615 -12.63317 -14.02213 1.000 23.85264 186 ALA A C 1
ATOM 928 O O . ALA A 1 153 ? -4.51002 -13.40565 -14.95528 1.000 25.01404 186 ALA A O 1
ATOM 930 N N . HIS A 1 154 ? -5.72715 -11.71136 -14.10977 1.000 21.87251 187 HIS A N 1
ATOM 931 C CA . HIS A 1 154 ? -6.58740 -11.59252 -15.27708 1.000 21.34869 187 HIS A CA 1
ATOM 932 C C . HIS A 1 154 ? -6.36102 -10.28937 -16.02933 1.000 21.50044 187 HIS A C 1
ATOM 933 O O . HIS A 1 154 ? -7.22308 -9.85685 -16.79850 1.000 23.55396 187 HIS A O 1
ATOM 940 N N . GLY A 1 155 ? -5.20557 -9.67944 -15.85298 1.000 23.36583 188 GLY A N 1
ATOM 941 C CA . GLY A 1 155 ? -4.92102 -8.44494 -16.53174 1.000 22.13997 188 GLY A CA 1
ATOM 942 C C . GLY A 1 155 ? -5.50873 -7.24311 -15.81007 1.000 22.29016 188 GLY A C 1
ATOM 943 O O . GLY A 1 155 ? -5.89672 -7.29119 -14.62645 1.000 23.52086 188 GLY A O 1
ATOM 944 N N . THR A 1 156 ? -5.59194 -6.14672 -16.55882 1.000 21.32309 189 THR A N 1
ATOM 945 C CA . THR A 1 156 ? -6.00319 -4.87855 -15.98068 1.000 21.92274 189 THR A CA 1
ATOM 946 C C . THR A 1 156 ? -6.40065 -3.94537 -17.11452 1.000 20.91641 189 THR A C 1
ATOM 947 O O . THR A 1 156 ? -5.87940 -4.04530 -18.21906 1.000 19.91312 189 THR A O 1
ATOM 951 N N . PHE A 1 157 ? -7.33260 -3.03693 -16.80927 1.000 21.57161 190 PHE A N 1
ATOM 952 C CA . PHE A 1 157 ? -7.63497 -1.90655 -17.67703 1.000 22.11483 190 PHE A CA 1
ATOM 953 C C . PHE A 1 157 ? -6.65050 -0.75325 -17.49060 1.000 22.46125 190 PHE A C 1
ATOM 954 O O . PHE A 1 157 ? -6.71650 0.21330 -18.25018 1.000 22.66552 190 PHE A O 1
ATOM 962 N N . TYR A 1 158 ? -5.74337 -0.83627 -16.50841 1.000 23.46145 191 TYR A N 1
ATOM 963 C CA . TYR A 1 158 ? -4.86138 0.28961 -16.21455 1.000 25.01120 191 TYR A CA 1
ATOM 964 C C . TYR A 1 158 ? -4.06444 0.69152 -17.45397 1.000 25.53510 191 TYR A C 1
ATOM 965 O O . TYR A 1 158 ? -3.82322 1.87951 -17.70659 1.000 26.81276 191 TYR A O 1
ATOM 974 N N . THR A 1 159 ? -3.68874 -0.28336 -18.25935 1.000 22.85908 192 THR A N 1
ATOM 975 C CA . THR A 1 159 ? -2.99025 -0.05427 -19.50903 1.000 23.10355 192 THR A CA 1
ATOM 976 C C . THR A 1 159 ? -3.61381 -0.86576 -20.63298 1.000 20.36800 192 THR A C 1
ATOM 977 O O . THR A 1 159 ? -4.27877 -1.88052 -20.40259 1.000 21.24513 192 THR A O 1
ATOM 981 N N . SER A 1 160 ? -3.44570 -0.34947 -21.85346 1.000 19.97627 193 SER A N 1
ATOM 982 C CA . SER A 1 160 ? -3.92293 -0.97269 -23.07497 1.000 20.24688 193 SER A CA 1
ATOM 983 C C . SER A 1 160 ? -2.78409 -1.00833 -24.08844 1.000 20.83083 193 SER A C 1
ATOM 984 O O . SER A 1 160 ? -1.88106 -0.16652 -24.05188 1.000 20.33855 193 SER A O 1
ATOM 987 N N . HIS A 1 161 ? -2.82805 -1.98166 -24.99895 1.000 17.33226 194 HIS A N 1
ATOM 988 C CA . HIS A 1 161 ? -1.80732 -2.07375 -26.04109 1.000 17.62254 194 HIS A CA 1
ATOM 989 C C . HIS A 1 161 ? -2.41723 -2.32189 -27.40572 1.000 17.54101 194 HIS A C 1
ATOM 990 O O . HIS A 1 161 ? -3.36363 -3.10595 -27.55459 1.000 17.32344 194 HIS A O 1
ATOM 997 N N . CYS A 1 162 ? -1.82674 -1.66679 -28.40090 1.000 16.98701 195 CYS A N 1
ATOM 998 C CA . CYS A 1 162 ? -1.98538 -2.08901 -29.78430 1.000 19.16409 195 CYS A CA 1
ATOM 999 C C . CYS A 1 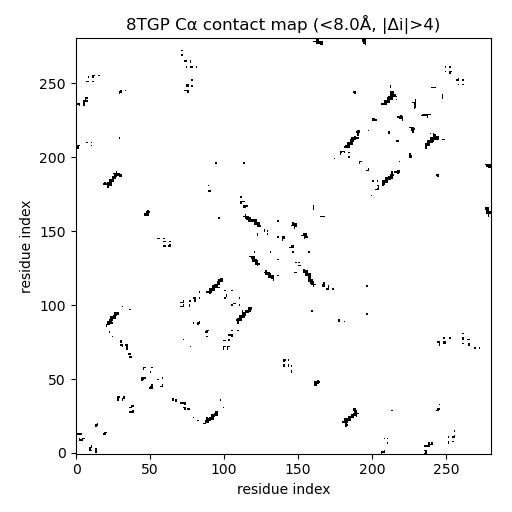162 ? -1.73554 -3.59055 -29.91549 1.000 17.12081 195 CYS A C 1
ATOM 1000 O O . CYS A 1 162 ? -0.73853 -4.11037 -29.41589 1.000 19.51668 195 CYS A O 1
ATOM 1003 N N . VAL A 1 163 ? -2.61315 -4.28022 -30.65815 1.000 16.38726 196 VAL A N 1
ATOM 1004 C CA . VAL A 1 163 ? -2.50276 -5.73444 -30.79675 1.000 18.31719 196 VAL A CA 1
ATOM 1005 C C . VAL A 1 163 ? -1.51299 -6.16251 -31.86270 1.000 25.60457 196 VAL A C 1
ATOM 1006 O O . VAL A 1 163 ? -1.22249 -7.35789 -31.97463 1.000 24.69477 196 VAL A O 1
ATOM 1010 N N . SER A 1 164 ? -0.98579 -5.23781 -32.66004 1.000 21.38727 197 SER A N 1
ATOM 1011 C CA . SER A 1 164 ? -0.07774 -5.64137 -33.72861 1.000 24.65268 197 SER A CA 1
ATOM 1012 C C . SER A 1 164 ? 1.28611 -6.01180 -33.15100 1.000 30.65537 197 SER A C 1
ATOM 1013 O O . SER A 1 164 ? 1.93686 -5.19859 -32.47656 1.000 22.94014 197 SER A O 1
ATOM 1016 N N . ALA A 1 165 ? 1.71642 -7.24485 -33.44072 1.000 30.10344 198 ALA A N 1
ATOM 1017 C CA . ALA A 1 165 ? 2.96116 -7.77310 -32.89162 1.000 42.28972 198 ALA A CA 1
ATOM 1018 C C . ALA A 1 165 ? 4.14132 -6.82742 -33.11295 1.000 38.87891 198 ALA A C 1
ATOM 1019 O O . ALA A 1 165 ? 4.99899 -6.67986 -32.23635 1.000 39.85381 198 ALA A O 1
ATOM 1021 N N . SER A 1 166 ? 4.20037 -6.17384 -34.27267 1.000 28.56620 199 SER A N 1
ATOM 1022 C CA . SER A 1 166 ? 5.34098 -5.32519 -34.59363 1.000 30.93542 199 SER A CA 1
ATOM 1023 C C . SER A 1 166 ? 5.26041 -3.92443 -33.98406 1.000 36.65376 199 SER A C 1
ATOM 1024 O O . SER A 1 166 ? 6.23431 -3.16893 -34.09819 1.000 40.08638 199 SER A O 1
ATOM 1027 N N . CYS A 1 167 ? 4.15172 -3.56308 -33.32385 1.000 29.59422 200 CYS A N 1
ATOM 1028 C CA . CYS A 1 167 ? 3.94687 -2.19877 -32.83054 1.000 33.22725 200 CYS A CA 1
ATOM 1029 C C . CYS A 1 167 ? 3.76684 -2.16512 -31.31654 1.000 36.51258 200 CYS A C 1
ATOM 1030 O O . CYS A 1 167 ? 4.60746 -1.59031 -30.61962 1.000 28.63982 200 CYS A O 1
ATOM 1033 N N . ARG A 1 168 ? 2.66254 -2.70514 -30.78907 1.000 30.77456 201 ARG A N 1
ATOM 1034 C CA . ARG A 1 168 ? 2.46337 -2.87697 -29.34822 1.000 30.00804 201 ARG A CA 1
ATOM 1035 C C . ARG A 1 168 ? 2.59122 -1.56220 -28.57453 1.000 30.16110 201 ARG A C 1
ATOM 1036 O O . ARG A 1 168 ? 3.02841 -1.54772 -27.41927 1.000 28.37151 201 ARG A O 1
ATOM 1044 N N . HIS A 1 169 ? 2.17852 -0.46038 -29.20373 1.000 25.38607 202 HIS A N 1
ATOM 1045 C CA . HIS A 1 169 ? 2.12536 0.84442 -28.55361 1.000 28.52883 202 HIS A CA 1
ATOM 1046 C C . HIS A 1 169 ? 1.18767 0.78316 -27.34537 1.000 28.56488 202 HIS A C 1
ATOM 1047 O O . HIS A 1 169 ? 0.08997 0.22307 -27.42094 1.000 23.17532 202 HIS A O 1
ATOM 1054 N N . GLU A 1 170 ? 1.62794 1.35750 -26.22495 1.000 26.42521 203 GLU A N 1
ATOM 1055 C CA . GLU A 1 170 ? 0.88257 1.33059 -24.96810 1.000 31.38086 203 GLU A CA 1
ATOM 1056 C C . GLU A 1 170 ? 0.01942 2.58388 -24.82187 1.000 32.92005 203 GLU A C 1
ATOM 1057 O O . GLU A 1 170 ? 0.43967 3.68061 -25.19682 1.000 37.55992 203 GLU A O 1
ATOM 1063 N N . TYR A 1 171 ? -1.19399 2.42029 -24.27046 1.000 25.63176 204 TYR A N 1
ATOM 1064 C CA . TYR A 1 171 ? -2.10546 3.54629 -24.07338 1.000 26.29157 204 TYR A CA 1
ATOM 1065 C C . TYR A 1 171 ? -2.62665 3.57383 -22.64186 1.000 27.88008 204 TYR A C 1
ATOM 1066 O O . TYR A 1 171 ? -2.87234 2.51296 -22.04235 1.000 24.52156 204 TYR A O 1
ATOM 1075 N N . PRO A 1 172 ? -2.80015 4.76151 -22.05753 1.000 30.97156 205 PRO A N 1
ATOM 1076 C CA . PRO A 1 172 ? -3.29192 4.84708 -20.67990 1.000 30.22275 205 PRO A CA 1
ATOM 1077 C C . PRO A 1 172 ? -4.81011 4.71878 -20.62616 1.000 30.26556 205 PRO A C 1
ATOM 1078 O O . PRO A 1 172 ? -5.51519 4.87344 -21.62665 1.000 27.38202 205 PRO A O 1
ATOM 1082 N N . LEU A 1 173 ? -5.31326 4.45995 -19.41460 1.000 30.00755 206 LEU A N 1
ATOM 1083 C CA . LEU A 1 173 ? -6.75050 4.26741 -19.25261 1.000 29.93112 206 LEU A CA 1
ATOM 1084 C C . LEU A 1 173 ? -7.52719 5.51512 -19.66078 1.000 29.64030 206 LEU A C 1
ATOM 1085 O O . LEU A 1 173 ? -8.65679 5.41198 -20.15278 1.000 29.27696 206 LEU A O 1
ATOM 1090 N N . SER A 1 174 ? -6.93594 6.69608 -19.45857 1.000 31.68014 207 SER A N 1
ATOM 1091 C CA . SER A 1 174 ? -7.53756 7.94710 -19.91013 1.000 34.30900 207 SER A CA 1
ATOM 1092 C C . SER A 1 174 ? -7.89532 7.89284 -21.38990 1.000 33.81088 207 SER A C 1
ATOM 1093 O O . SER A 1 174 ? -8.98053 8.32311 -21.80069 1.000 34.86058 207 SER A O 1
ATOM 1096 N N . TRP A 1 175 ? -6.96161 7.40321 -22.20353 1.000 31.26153 208 TRP A N 1
ATOM 1097 C CA . TRP A 1 175 ? -7.16491 7.31082 -23.64790 1.000 31.04169 208 TRP A CA 1
ATOM 1098 C C . TRP A 1 175 ? -8.18697 6.23218 -23.97894 1.000 31.55686 208 TRP A C 1
ATOM 1099 O O . TRP A 1 175 ? -9.10298 6.45409 -24.78204 1.000 33.20321 208 TRP A O 1
ATOM 1110 N N . MET A 1 176 ? -8.03578 5.04997 -23.36184 1.000 26.33111 209 MET A N 1
ATOM 1111 C CA . MET A 1 176 ? -9.02331 3.98148 -23.50898 1.000 29.93567 209 MET A CA 1
ATOM 1112 C C . MET A 1 176 ? -10.41873 4.41627 -23.11145 1.000 29.57717 209 MET A C 1
ATOM 1113 O O . MET A 1 176 ? -11.38749 4.08554 -23.80583 1.000 26.90937 209 MET A O 1
ATOM 1118 N N . LYS A 1 177 ? -10.54773 5.15682 -22.00277 1.000 30.83599 210 LYS A N 1
ATOM 1119 C CA . LYS A 1 177 ? -11.86885 5.58900 -21.56368 1.000 31.58209 210 LYS A CA 1
ATOM 1120 C C . LYS A 1 177 ? -12.55112 6.46559 -22.61646 1.000 33.43847 210 LYS A C 1
ATOM 1121 O O . LYS A 1 177 ? -13.73939 6.28255 -22.90307 1.000 34.65871 210 LYS A O 1
ATOM 1127 N N . GLU A 1 178 ? -11.81929 7.40962 -23.21934 1.000 34.38054 211 GLU A N 1
ATOM 1128 C CA . GLU A 1 178 ? -12.47099 8.30330 -24.17598 1.000 44.96961 211 GLU A CA 1
ATOM 1129 C C . GLU A 1 178 ? -12.86999 7.58626 -25.46580 1.000 41.38184 211 GLU A C 1
ATOM 1130 O O . GLU A 1 178 ? -13.89570 7.93608 -26.06234 1.000 44.86794 211 GLU A O 1
ATOM 1136 N N . LYS A 1 179 ? -12.09636 6.59022 -25.91048 1.000 35.95987 212 LYS A N 1
ATOM 1137 C CA . LYS A 1 179 ? -12.51685 5.80835 -27.07227 1.000 41.44676 212 LYS A CA 1
ATOM 1138 C C . LYS A 1 179 ? -13.73789 4.96078 -26.74709 1.000 44.41258 212 LYS A C 1
ATOM 1139 O O . LYS A 1 179 ? -14.65007 4.83325 -27.57117 1.000 44.18342 212 LYS A O 1
ATOM 1145 N N . ILE A 1 180 ? -13.77803 4.38232 -25.54538 1.000 35.25505 213 ILE A N 1
ATOM 1146 C CA . ILE A 1 180 ? -14.95008 3.62367 -25.12434 1.000 35.66203 213 ILE A CA 1
ATOM 1147 C C . ILE A 1 180 ? -16.18162 4.52673 -25.06348 1.000 43.87902 213 ILE A C 1
ATOM 1148 O O . ILE A 1 180 ? -17.26958 4.15235 -25.51647 1.000 48.79318 213 ILE A O 1
ATOM 1153 N N . PHE A 1 181 ? -16.03294 5.72983 -24.50953 1.000 44.14910 214 PHE A N 1
ATOM 1154 C CA . PHE A 1 181 ? -17.18956 6.59159 -24.29060 1.000 51.39654 214 PHE A CA 1
ATOM 1155 C C . PHE A 1 181 ? -17.61945 7.32779 -25.55125 1.000 54.18930 214 PHE A C 1
ATOM 1156 O O . PHE A 1 181 ? -18.76879 7.77736 -25.63329 1.000 63.63672 214 PHE A O 1
ATOM 1164 N N . SER A 1 182 ? -16.72421 7.47117 -26.52173 1.000 48.62183 215 SER A N 1
ATOM 1165 C CA . SER A 1 182 ? -17.07713 8.03224 -27.81665 1.000 55.71695 215 SER A CA 1
ATOM 1166 C C . SER A 1 182 ? -17.74644 7.01182 -28.72399 1.000 56.71923 215 SER A C 1
ATOM 1167 O O . SER A 1 182 ? -18.13646 7.36484 -29.84613 1.000 47.18534 215 SER A O 1
ATOM 1170 N N . GLU A 1 183 ? -17.89136 5.76749 -28.25879 1.000 46.25363 216 GLU A N 1
ATOM 1171 C CA . GLU A 1 183 ? -18.41690 4.66791 -29.06498 1.000 51.60568 216 GLU A CA 1
ATOM 1172 C C . GLU A 1 183 ? -17.59501 4.47343 -30.33445 1.000 53.40072 216 GLU A C 1
ATOM 1173 O O . GLU A 1 183 ? -18.13409 4.13458 -31.39020 1.000 52.59101 216 GLU A O 1
ATOM 1179 N N . VAL A 1 184 ? -16.28572 4.69985 -30.22303 1.000 47.79976 217 VAL A N 1
ATOM 1180 C CA . VAL A 1 184 ? -15.32678 4.51743 -31.30471 1.000 44.37001 217 VAL A CA 1
ATOM 1181 C C . VAL A 1 184 ? -14.44464 3.34017 -30.93233 1.000 45.18052 217 VAL A C 1
ATOM 1182 O O . VAL A 1 184 ? -13.82505 3.33832 -29.85833 1.000 43.07944 217 VAL A O 1
ATOM 1186 N N . THR A 1 185 ? -14.40576 2.33165 -31.79393 1.000 38.88697 218 THR A N 1
ATOM 1187 C CA . THR A 1 185 ? -13.53087 1.19481 -31.54212 1.000 31.55447 218 THR A CA 1
ATOM 1188 C C . THR A 1 185 ? -12.08429 1.67469 -31.50882 1.000 31.22760 218 THR A C 1
ATOM 1189 O O . THR A 1 185 ? -11.60671 2.25558 -32.49857 1.000 34.69414 218 THR A O 1
ATOM 1193 N N . PRO A 1 186 ? -11.36707 1.47673 -30.40244 1.000 28.04937 219 PRO A N 1
ATOM 1194 C CA . PRO A 1 186 ? -10.04764 2.10468 -30.25016 1.000 26.79070 219 PRO A CA 1
ATOM 1195 C C . PRO A 1 186 ? -9.05561 1.55898 -31.26340 1.000 26.23940 219 PRO A C 1
ATOM 1196 O O . PRO A 1 186 ? -8.86169 0.35010 -31.37972 1.000 19.85209 219 PRO A O 1
ATOM 1200 N N . LYS A 1 187 ? -8.43691 2.46235 -32.00297 1.000 23.45168 220 LYS A N 1
ATOM 1201 C CA . LYS A 1 187 ? -7.41804 2.09567 -32.96245 1.000 23.52220 220 LYS A CA 1
ATOM 1202 C C . LYS A 1 187 ? -6.11628 2.79628 -32.60646 1.000 22.84641 220 LYS A C 1
ATOM 1203 O O . LYS A 1 187 ? -6.11139 3.91594 -32.07970 1.000 23.40787 220 LYS A O 1
ATOM 1209 N N . CYS A 1 188 ? -5.01763 2.12423 -32.92691 1.000 20.71206 221 CYS A N 1
ATOM 1210 C CA . CYS A 1 188 ? -3.68634 2.64446 -32.67731 1.000 24.79422 221 CYS A CA 1
ATOM 1211 C C . CYS A 1 188 ? -3.39043 3.85898 -33.55513 1.000 24.64132 221 CYS A C 1
ATOM 1212 O O . CYS A 1 188 ? -3.66771 3.86124 -34.76000 1.000 22.50885 221 CYS A O 1
ATOM 1215 N N . GLU A 1 189 ? -2.81380 4.90095 -32.94077 1.000 28.26173 222 GLU A N 1
ATOM 1216 C CA . GLU A 1 189 ? -2.46179 6.10114 -33.70026 1.000 28.51241 222 GLU A CA 1
ATOM 1217 C C . GLU A 1 189 ? -1.19600 5.92287 -34.53865 1.000 33.15516 222 GLU A C 1
ATOM 1218 O O . GLU A 1 189 ? -0.96181 6.71243 -35.46298 1.000 32.27554 222 GLU A O 1
ATOM 1224 N N . ASP A 1 190 ? -0.38822 4.89769 -34.25615 1.000 29.02879 223 ASP A N 1
ATOM 1225 C CA . ASP A 1 190 ? 0.81681 4.62152 -35.03441 1.000 29.41731 223 ASP A CA 1
ATOM 1226 C C . ASP A 1 190 ? 0.57420 3.67969 -36.20591 1.000 28.42527 223 ASP A C 1
ATOM 1227 O O . ASP A 1 190 ? 1.23193 3.83579 -37.24343 1.000 26.86814 223 ASP A O 1
ATOM 1232 N N . CYS A 1 191 ? -0.34997 2.70003 -36.07506 1.000 24.35095 224 CYS A N 1
ATOM 1233 C CA . CYS A 1 191 ? -0.53642 1.71478 -37.14152 1.000 21.64119 224 CYS A CA 1
ATOM 1234 C C . CYS A 1 191 ? -1.98653 1.35523 -37.43444 1.000 22.10579 224 CYS A C 1
ATOM 1235 O O . CYS A 1 191 ? -2.23019 0.57043 -38.36478 1.000 20.23216 224 CYS A O 1
ATOM 1238 N N . GLN A 1 192 ? -2.94877 1.90255 -36.69241 1.000 20.55740 225 GLN A N 1
ATOM 1239 C CA . GLN A 1 192 ? -4.38295 1.75289 -36.91667 1.000 20.28527 225 GLN A CA 1
ATOM 1240 C C . GLN A 1 192 ? -4.88106 0.34383 -36.62128 1.000 21.53138 225 GLN A C 1
ATOM 1241 O O . GLN A 1 192 ? -6.02650 0.01976 -36.94822 1.000 22.46111 225 GLN A O 1
ATOM 1247 N N . SER A 1 193 ? -4.06935 -0.48942 -35.97049 1.000 17.58862 226 SER A N 1
ATOM 1248 C CA . SER A 1 193 ? -4.55724 -1.75656 -35.46191 1.000 18.51874 226 SER A CA 1
ATOM 1249 C C . SER A 1 193 ? -5.46606 -1.52445 -34.25735 1.000 17.48772 226 SER A C 1
ATOM 1250 O O . SER A 1 193 ? -5.53304 -0.43412 -33.69792 1.000 20.58489 226 SER A O 1
ATOM 1253 N N . LEU A 1 194 ? -6.16119 -2.57679 -33.85100 1.000 16.33456 227 LEU A N 1
ATOM 1254 C CA . LEU A 1 194 ? -6.97298 -2.51057 -32.64331 1.000 18.87157 227 LEU A CA 1
ATOM 1255 C C . LEU A 1 194 ? -6.09622 -2.30700 -31.40876 1.000 15.15670 227 LEU A C 1
ATOM 1256 O O . LEU A 1 194 ? -4.99780 -2.86028 -31.31309 1.000 16.13721 227 LEU A O 1
ATOM 1261 N N . VAL A 1 195 ? -6.56840 -1.47913 -30.48475 1.000 25.82244 228 VAL A N 1
ATOM 1262 C CA . VAL A 1 195 ? -5.96319 -1.34223 -29.16411 1.000 24.40967 228 VAL A CA 1
ATOM 1263 C C . VAL A 1 195 ? -6.86374 -2.03794 -28.15963 1.000 23.80272 228 VAL A C 1
ATOM 1264 O O . VAL A 1 195 ? -8.06346 -1.73819 -28.07290 1.000 23.82544 228 VAL A O 1
ATOM 1268 N N . LYS A 1 196 ? -6.27006 -2.91831 -27.35879 1.000 23.62226 229 LYS A N 1
ATOM 1269 C CA . LYS A 1 196 ? -6.99856 -3.79620 -26.47816 1.000 23.29719 229 LYS A CA 1
ATOM 1270 C C . LYS A 1 196 ? -6.56010 -3.52307 -25.04508 1.000 21.76698 229 LYS A C 1
ATOM 1271 O O . LYS A 1 196 ? -5.35966 -3.40161 -24.79220 1.000 21.83362 229 LYS A O 1
ATOM 1277 N N . PRO A 1 197 ? -7.48211 -3.39084 -24.10243 1.000 20.75161 230 PRO A N 1
ATOM 1278 C CA . PRO A 1 197 ? -7.07974 -3.28443 -22.69254 1.000 19.45449 230 PRO A CA 1
ATOM 1279 C C . PRO A 1 197 ? -6.30457 -4.52297 -22.27173 1.000 22.09580 230 PRO A C 1
ATOM 1280 O O . PRO A 1 197 ? -6.48859 -5.61520 -22.81905 1.000 21.08253 230 PRO A O 1
ATOM 1284 N N . ASP A 1 198 ? -5.40776 -4.34041 -21.29790 1.000 19.09697 231 ASP A N 1
ATOM 1285 C CA . ASP A 1 198 ? -4.47261 -5.41267 -20.96182 1.000 19.65750 231 ASP A CA 1
ATOM 1286 C C . ASP A 1 198 ? -5.12726 -6.48623 -20.10097 1.000 21.48188 231 ASP A C 1
ATOM 1287 O O . ASP A 1 198 ? -4.55051 -6.91524 -19.10108 1.000 20.25677 231 ASP A O 1
ATOM 1292 N N . ILE A 1 199 ? -6.30984 -6.94190 -20.47590 1.000 22.43667 232 ILE A N 1
ATOM 1293 C CA . ILE A 1 199 ? -7.02634 -7.93367 -19.68969 1.000 23.41935 232 ILE A CA 1
ATOM 1294 C C . ILE A 1 199 ? -6.84471 -9.30066 -20.33845 1.000 28.36363 232 ILE A C 1
ATOM 1295 O O . ILE A 1 199 ? -6.58762 -9.43160 -21.54400 1.000 29.15930 232 ILE A O 1
ATOM 1300 N N . VAL A 1 200 ? -6.99043 -10.33782 -19.51982 1.000 24.04364 233 VAL A N 1
ATOM 1301 C CA . VAL A 1 200 ? -6.93259 -11.72510 -19.96800 1.000 22.96112 233 VAL A CA 1
ATOM 1302 C C . VAL A 1 200 ? -8.35651 -12.15873 -20.28895 1.000 32.03834 233 VAL A C 1
ATOM 1303 O O . VAL A 1 200 ? -9.19641 -12.26981 -19.39357 1.000 30.37271 233 VAL A O 1
ATOM 1307 N N . PHE A 1 201 ? -8.63100 -12.41640 -21.56186 1.000 25.91716 234 PHE A N 1
ATOM 1308 C CA . PHE A 1 201 ? -9.93102 -12.94708 -21.92896 1.000 31.77413 234 PHE A CA 1
ATOM 1309 C C . PHE A 1 201 ? -9.99919 -14.42833 -21.59039 1.000 33.53425 234 PHE A C 1
ATOM 1310 O O . PHE A 1 201 ? -8.97849 -15.10552 -21.46345 1.000 36.74721 234 PHE A O 1
ATOM 1318 N N . PHE A 1 202 ? -11.22360 -14.92358 -21.42462 1.000 35.60459 235 PHE A N 1
ATOM 1319 C CA . PHE A 1 202 ? -11.43183 -16.35494 -21.26612 1.000 32.45239 235 PHE A CA 1
ATOM 1320 C C . PHE A 1 202 ? -10.90471 -17.07712 -22.49714 1.000 36.49085 235 PHE A C 1
ATOM 1321 O O . PHE A 1 202 ? -11.14983 -16.65016 -23.62981 1.000 38.97952 235 PHE A O 1
ATOM 1329 N N . GLY A 1 203 ? -10.15698 -18.15679 -22.26768 1.000 39.73346 236 GLY A N 1
ATOM 1330 C CA . GLY A 1 203 ? -9.46199 -18.85370 -23.32488 1.000 42.19626 236 GLY A CA 1
ATOM 1331 C C . GLY A 1 203 ? -8.04279 -18.38805 -23.55446 1.000 39.38434 236 GLY A C 1
ATOM 1332 O O . GLY A 1 203 ? -7.29191 -19.06524 -24.27283 1.000 45.58401 236 GLY A O 1
ATOM 1333 N N . GLU A 1 204 ? -7.65304 -17.25333 -22.98723 1.000 36.35508 237 GLU A N 1
ATOM 1334 C CA . GLU A 1 204 ? -6.27922 -16.79168 -23.08873 1.000 35.25226 237 GLU A CA 1
ATOM 1335 C C . GLU A 1 204 ? -5.46568 -17.36811 -21.94169 1.000 37.69954 237 GLU A C 1
ATOM 1336 O O . GLU A 1 204 ? -5.99843 -17.68131 -20.87419 1.000 38.28779 237 GLU A O 1
ATOM 1342 N N . SER A 1 205 ? -4.16464 -17.49958 -22.17442 1.000 42.42143 238 SER A N 1
ATOM 1343 C CA . SER A 1 205 ? -3.24730 -17.88407 -21.11438 1.000 42.93644 238 SER A CA 1
ATOM 1344 C C . SER A 1 205 ? -3.12934 -16.75395 -20.09672 1.000 37.23267 238 SER A C 1
ATOM 1345 O O . SER A 1 205 ? -3.17743 -15.57457 -20.45394 1.000 34.46896 238 SER A O 1
ATOM 1348 N N . LEU A 1 206 ? -2.98672 -17.11254 -18.81950 1.000 33.13472 239 LEU A N 1
ATOM 1349 C CA . LEU A 1 206 ? -2.70556 -16.09933 -17.81349 1.000 33.46857 239 LEU A CA 1
ATOM 1350 C C . LEU A 1 206 ? -1.29161 -15.55246 -18.01542 1.000 27.03187 239 LEU A C 1
ATOM 1351 O O . LEU A 1 206 ? -0.46472 -16.18338 -18.68263 1.000 32.90792 239 LEU A O 1
ATOM 1356 N N . PRO A 1 207 ? -0.98923 -14.37973 -17.44211 1.000 27.85042 240 PRO A N 1
ATOM 1357 C CA . PRO A 1 207 ? 0.33852 -13.77332 -17.63888 1.000 30.14537 240 PRO A CA 1
ATOM 1358 C C . PRO A 1 207 ? 1.45418 -14.63275 -17.07336 1.000 37.28771 240 PRO A C 1
ATOM 1359 O O . PRO A 1 207 ? 1.25033 -15.42338 -16.14861 1.000 32.38448 240 PRO A O 1
ATOM 1363 N N . ALA A 1 208 ? 2.65420 -14.45565 -17.63980 1.000 30.08962 241 ALA A N 1
ATOM 1364 C CA . ALA A 1 208 ? 3.81198 -15.22220 -17.18549 1.000 34.17818 241 ALA A CA 1
ATOM 1365 C C . ALA A 1 208 ? 4.11926 -14.94059 -15.72014 1.000 35.11329 241 ALA A C 1
ATOM 1366 O O . ALA A 1 208 ? 4.55270 -15.83605 -14.98571 1.000 33.42095 241 ALA A O 1
ATOM 1368 N N . ARG A 1 209 ? 3.88936 -13.70510 -15.27872 1.000 29.66787 242 ARG A N 1
ATOM 1369 C CA . ARG A 1 209 ? 4.19131 -13.32369 -13.90244 1.000 31.98812 242 ARG A CA 1
ATOM 1370 C C . ARG A 1 209 ? 3.33061 -14.08817 -12.90369 1.000 26.00327 242 ARG A C 1
ATOM 1371 O O . ARG A 1 209 ? 3.78386 -14.36124 -11.79094 1.000 27.46036 242 ARG A O 1
ATOM 1379 N N . PHE A 1 210 ? 2.10132 -14.46338 -13.28684 1.000 26.73128 243 PHE A N 1
ATOM 1380 C CA . PHE A 1 210 ? 1.26521 -15.27499 -12.40603 1.000 26.69073 243 PHE A CA 1
ATOM 1381 C C . PHE A 1 210 ? 1.95526 -16.58512 -12.03758 1.000 25.71484 243 PHE A C 1
ATOM 1382 O O . PHE A 1 210 ? 1.93184 -17.00102 -10.87668 1.000 25.46071 243 PHE A O 1
ATOM 1390 N N . PHE A 1 211 ? 2.57442 -17.25618 -13.01372 1.000 28.04747 244 PHE A N 1
ATOM 1391 C CA . PHE A 1 211 ? 3.16825 -18.55592 -12.72494 1.000 32.78018 244 PHE A CA 1
ATOM 1392 C C . PHE A 1 211 ? 4.51835 -18.42471 -12.03196 1.000 27.05371 244 PHE A C 1
ATOM 1393 O O . PHE A 1 211 ? 4.83325 -19.23626 -11.15985 1.000 31.61216 244 PHE A O 1
ATOM 1401 N N . SER A 1 212 ? 5.30406 -17.39715 -12.36889 1.000 29.38844 245 SER A N 1
ATOM 1402 C CA . SER A 1 212 ? 6.60411 -17.22668 -11.72304 1.000 33.85595 245 SER A CA 1
ATOM 1403 C C . SER A 1 212 ? 6.45213 -16.78400 -10.27081 1.000 34.88138 245 SER A C 1
ATOM 1404 O O . SER A 1 212 ? 7.18705 -17.25718 -9.39217 1.000 29.51664 245 SER A O 1
ATOM 1407 N N . CYS A 1 213 ? 5.48779 -15.90306 -9.98663 1.000 29.24033 246 CYS A N 1
ATOM 1408 C CA . CYS A 1 213 ? 5.23565 -15.53933 -8.59669 1.000 26.91075 246 CYS A CA 1
ATOM 1409 C C . CYS A 1 213 ? 4.69021 -16.72406 -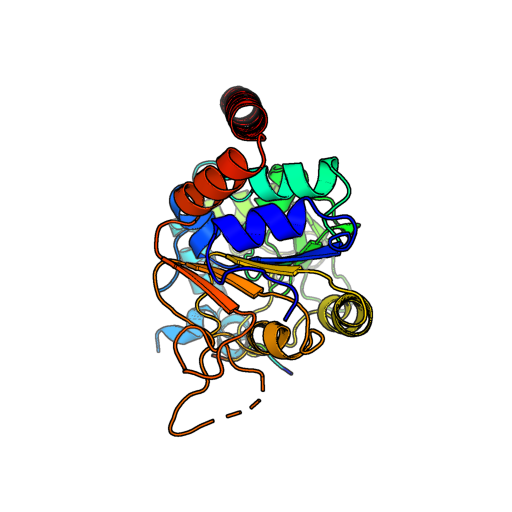7.81173 1.000 22.77440 246 CYS A C 1
ATOM 1410 O O . CYS A 1 213 ? 5.12310 -16.97679 -6.68097 1.000 23.36872 246 CYS A O 1
ATOM 1413 N N . MET A 1 214 ? 3.73061 -17.46373 -8.38080 1.000 25.80718 247 MET A N 1
ATOM 1414 C CA . MET A 1 214 ? 3.10097 -18.50177 -7.57113 1.000 25.34703 247 MET A CA 1
ATOM 1415 C C . MET A 1 214 ? 4.10009 -19.59807 -7.21947 1.000 26.77110 247 MET A C 1
ATOM 1416 O O . MET A 1 214 ? 4.03974 -20.15576 -6.11731 1.000 26.03347 247 MET A O 1
ATOM 1421 N N . GLN A 1 215 ? 5.04640 -19.88700 -8.12442 1.000 28.75115 248 GLN A N 1
ATOM 1422 C CA . GLN A 1 215 ? 6.07962 -20.89117 -7.86274 1.000 37.35126 248 GLN A CA 1
ATOM 1423 C C . GLN A 1 215 ? 6.94719 -20.51832 -6.66651 1.000 33.61998 248 GLN A C 1
ATOM 1424 O O . GLN A 1 215 ? 7.45449 -21.40031 -5.97199 1.000 35.01745 248 GLN A O 1
ATOM 1430 N N . SER A 1 216 ? 7.13121 -19.22999 -6.40132 1.000 28.57610 249 SER A N 1
ATOM 1431 C CA . SER A 1 216 ? 7.96163 -18.82729 -5.27122 1.000 26.54739 249 SER A CA 1
ATOM 1432 C C . SER A 1 216 ? 7.14485 -18.46694 -4.03724 1.000 25.14445 249 SER A C 1
ATOM 1433 O O . SER A 1 216 ? 7.48908 -18.89094 -2.92945 1.000 29.81891 249 SER A O 1
ATOM 1436 N N . ASP A 1 217 ? 6.05475 -17.71487 -4.21946 1.000 22.64623 250 ASP A N 1
ATOM 1437 C CA . ASP A 1 217 ? 5.28399 -17.19036 -3.08900 1.000 20.99102 250 ASP A CA 1
ATOM 1438 C C . ASP A 1 217 ? 4.75868 -18.30072 -2.19243 1.000 21.83416 250 ASP A C 1
ATOM 1439 O O . ASP A 1 217 ? 4.73878 -18.16445 -0.96265 1.000 23.90905 250 ASP A O 1
ATOM 1444 N N . PHE A 1 218 ? 4.26092 -19.37871 -2.78457 1.000 24.46127 251 PHE A N 1
ATOM 1445 C CA . PHE A 1 218 ? 3.53341 -20.35333 -1.98234 1.000 22.82023 251 PHE A CA 1
ATOM 1446 C C . PHE A 1 218 ? 4.44162 -21.33017 -1.27039 1.000 29.94996 251 PHE A C 1
ATOM 1447 O O . PHE A 1 218 ? 3.94329 -22.15645 -0.49871 1.000 25.94764 251 PHE A O 1
ATOM 1455 N N . LEU A 1 219 ? 5.75691 -21.22255 -1.48223 1.000 29.35514 252 LEU A N 1
ATOM 1456 C CA . LEU A 1 219 ? 6.71835 -21.96402 -0.68170 1.000 29.06711 252 LEU A CA 1
ATOM 1457 C C . LEU A 1 219 ? 6.73652 -21.46767 0.75195 1.000 27.74753 252 LEU A C 1
ATOM 1458 O O . LEU A 1 219 ? 6.96873 -22.25254 1.67346 1.000 27.97187 252 LEU A O 1
ATOM 1463 N N . LYS A 1 220 ? 6.47358 -20.17964 0.95391 1.000 27.27592 253 LYS A N 1
ATOM 1464 C CA . LYS A 1 220 ? 6.75061 -19.49251 2.20597 1.000 36.56806 253 LYS A CA 1
ATOM 1465 C C . LYS A 1 220 ? 5.57641 -18.62017 2.65794 1.000 23.79360 253 LYS A C 1
ATOM 1466 O O . LYS A 1 220 ? 5.76552 -17.49181 3.10718 1.000 36.68601 253 LYS A O 1
ATOM 1472 N N . VAL A 1 221 ? 4.34919 -19.10387 2.56611 1.000 33.68145 254 VAL A N 1
ATOM 1473 C CA . VAL A 1 221 ? 3.18624 -18.29896 2.95090 1.000 24.62877 254 VAL A CA 1
ATOM 1474 C C . VAL A 1 221 ? 2.71785 -18.73483 4.34070 1.000 18.36430 254 VAL A C 1
ATOM 1475 O O . VAL A 1 221 ? 2.57082 -19.92637 4.61579 1.000 22.92121 254 VAL A O 1
ATOM 1479 N N . ASP A 1 222 ? 2.45950 -17.76528 5.22403 1.000 21.33715 255 ASP A N 1
ATOM 1480 C CA . ASP A 1 222 ? 1.98758 -18.08866 6.56860 1.000 23.43864 255 ASP A CA 1
ATOM 1481 C C . ASP A 1 222 ? 0.46574 -18.08503 6.70943 1.000 21.85042 255 ASP A C 1
ATOM 1482 O O . ASP A 1 222 ? -0.06125 -18.71729 7.63866 1.000 19.32295 255 ASP A O 1
ATOM 1487 N N . LEU A 1 223 ? -0.24423 -17.40670 5.80871 1.000 16.24524 256 LEU A N 1
ATOM 1488 C CA . LEU A 1 223 ? -1.68784 -17.23599 5.91630 1.000 12.19972 256 LEU A CA 1
ATOM 1489 C C . LEU A 1 223 ? -2.22339 -16.86663 4.55016 1.000 15.42095 256 LEU A C 1
ATOM 1490 O O . LEU A 1 223 ? -1.67870 -15.96981 3.89739 1.000 13.03877 256 LEU A O 1
ATOM 1495 N N . LEU A 1 224 ? -3.29017 -17.53504 4.12902 1.000 13.75787 257 LEU A N 1
ATOM 1496 C CA . LEU A 1 224 ? -4.00456 -17.18913 2.90657 1.000 14.30320 257 LEU A CA 1
ATOM 1497 C C . LEU A 1 224 ? -5.28601 -16.48829 3.30969 1.000 16.04200 257 LEU A C 1
ATOM 1498 O O . LEU A 1 224 ? -6.06745 -17.03889 4.09412 1.000 14.95612 257 LEU A O 1
ATOM 1503 N N . LEU A 1 225 ? -5.50429 -15.28728 2.78148 1.000 10.37083 258 LEU A N 1
ATOM 1504 C CA . LEU A 1 225 ? -6.77809 -14.58762 2.96144 1.000 9.51193 258 LEU A CA 1
ATOM 1505 C C . LEU A 1 225 ? -7.48588 -14.60335 1.61967 1.000 14.02897 258 LEU A C 1
ATOM 1506 O O . LEU A 1 225 ? -7.03420 -13.95376 0.66902 1.000 11.20755 258 LEU A O 1
ATOM 1511 N N . VAL A 1 226 ? -8.60488 -15.30379 1.55087 1.000 9.93877 259 VAL A N 1
ATOM 1512 C CA . VAL A 1 226 ? -9.32751 -15.49650 0.30252 1.000 11.91081 259 VAL A CA 1
ATOM 1513 C C . VAL A 1 226 ? -10.61336 -14.69088 0.42409 1.000 13.71570 259 VAL A C 1
ATOM 1514 O O . VAL A 1 226 ? -11.47623 -15.03614 1.22826 1.000 13.99164 259 VAL A O 1
ATOM 1518 N N . MET A 1 227 ? -10.75544 -13.61685 -0.34825 1.000 12.12107 260 MET A N 1
ATOM 1519 C CA . MET A 1 227 ? -11.83000 -12.65101 -0.12673 1.000 11.11949 260 MET A CA 1
ATOM 1520 C C . MET A 1 227 ? -12.60751 -12.39624 -1.41701 1.000 14.28780 260 MET A C 1
ATOM 1521 O O . MET A 1 227 ? -12.01751 -12.04665 -2.44177 1.000 10.40246 260 MET A O 1
ATOM 1526 N N . GLY A 1 228 ? -13.92260 -12.58462 -1.37634 1.000 13.46518 261 GLY A N 1
ATOM 1527 C CA . GLY A 1 228 ? -14.74490 -12.15892 -2.50031 1.000 11.82376 261 GLY A CA 1
ATOM 1528 C C . GLY A 1 228 ? -14.59707 -12.99281 -3.75044 1.000 16.33893 261 GLY A C 1
ATOM 1529 O O . GLY A 1 228 ? -14.80869 -12.48305 -4.86097 1.000 14.73780 261 GLY A O 1
ATOM 1530 N N . THR A 1 229 ? -14.19700 -14.25103 -3.61520 1.000 14.94932 262 THR A N 1
ATOM 1531 C CA . THR A 1 229 ? -14.15147 -15.13078 -4.77803 1.000 21.57781 262 THR A CA 1
ATOM 1532 C C . THR A 1 229 ? -14.75945 -16.46784 -4.41192 1.000 23.79534 262 THR A C 1
ATOM 1533 O O . THR A 1 229 ? -14.56547 -16.96464 -3.29205 1.000 17.88855 262 THR A O 1
ATOM 1537 N N . SER A 1 230 ? -15.49974 -17.04541 -5.35699 1.000 21.95418 263 SER A N 1
ATOM 1538 C CA . SER A 1 230 ? -16.02349 -18.38702 -5.17063 1.000 25.45272 263 SER A CA 1
ATOM 1539 C C . SER A 1 230 ? -15.14880 -19.43366 -5.82580 1.000 23.33883 263 SER A C 1
ATOM 1540 O O . SER A 1 230 ? -15.53265 -20.60460 -5.87050 1.000 25.69394 263 SER A O 1
ATOM 1543 N N . LEU A 1 231 ? -13.97088 -19.03940 -6.31895 1.000 20.04419 264 LEU A N 1
ATOM 1544 C CA . LEU A 1 231 ? -12.94474 -19.99653 -6.73999 1.000 23.21865 264 LEU A CA 1
ATOM 1545 C C . LEU A 1 231 ? -13.45622 -20.89914 -7.86089 1.000 28.37274 264 LEU A C 1
ATOM 1546 O O . LEU A 1 231 ? -13.16945 -22.10211 -7.90719 1.000 27.68000 264 LEU A O 1
ATOM 1551 N N . GLN A 1 232 ? -14.24377 -20.31155 -8.75996 1.000 31.20350 265 GLN A N 1
ATOM 1552 C CA . GLN A 1 232 ? -14.76049 -21.00380 -9.93821 1.000 34.39535 265 GLN A CA 1
ATOM 1553 C C . GLN A 1 232 ? -13.94982 -20.77602 -11.21270 1.000 37.65392 265 GLN A C 1
ATOM 1554 O O . GLN A 1 232 ? -14.26028 -21.40356 -12.23366 1.000 44.99045 265 GLN A O 1
ATOM 1560 N N . VAL A 1 233 ? -12.93967 -19.90523 -11.20324 1.000 28.27925 266 VAL A N 1
ATOM 1561 C CA . VAL A 1 233 ? -12.15491 -19.60404 -12.39808 1.000 30.69058 266 VAL A CA 1
ATOM 1562 C C . VAL A 1 233 ? -10.77183 -20.22389 -12.26210 1.000 29.00018 266 VAL A C 1
ATOM 1563 O O . VAL A 1 233 ? -10.06125 -19.96756 -11.28471 1.000 24.61037 266 VAL A O 1
ATOM 1567 N N . GLN A 1 234 ? -10.38208 -21.02681 -13.25322 1.000 28.72778 267 GLN A N 1
ATOM 1568 C CA . GLN A 1 234 ? -9.06859 -21.65126 -13.26359 1.000 26.37650 267 GLN A CA 1
ATOM 1569 C C . GLN A 1 234 ? -8.15137 -20.95626 -14.26915 1.000 30.32568 267 GLN A C 1
ATOM 1570 O O . GLN A 1 234 ? -8.62506 -20.36079 -15.24046 1.000 33.11485 267 GLN A O 1
ATOM 1576 N N . PRO A 1 235 ? -6.82041 -21.00961 -14.07628 1.000 28.14195 268 PRO A N 1
ATOM 1577 C CA . PRO A 1 235 ? -6.10361 -21.69701 -12.99077 1.000 29.57156 268 PRO A CA 1
ATOM 1578 C C . PRO A 1 235 ? -6.05458 -20.91002 -11.69001 1.000 30.68101 268 PRO A C 1
ATOM 1579 O O . PRO A 1 235 ? -5.40830 -21.37896 -10.74784 1.000 27.22570 268 PRO A O 1
ATOM 1583 N N . PHE A 1 236 ? -6.70752 -19.74250 -11.59405 1.000 24.40573 269 PHE A N 1
ATOM 1584 C CA . PHE A 1 236 ? -6.59183 -18.94117 -10.37692 1.000 22.08244 269 PHE A CA 1
ATOM 1585 C C . PHE A 1 236 ? -7.01520 -19.74500 -9.15080 1.000 25.09460 269 PHE A C 1
ATOM 1586 O O . PHE A 1 236 ? -6.32225 -19.74687 -8.12802 1.000 20.43620 269 PHE A O 1
ATOM 1594 N N . ALA A 1 237 ? -8.16011 -20.42979 -9.23567 1.000 26.16850 270 ALA A N 1
ATOM 1595 C CA . ALA A 1 237 ? -8.69144 -21.12693 -8.06490 1.000 25.60377 270 ALA A CA 1
ATOM 1596 C C . ALA A 1 237 ? -7.72661 -22.18288 -7.53185 1.000 24.78530 270 ALA A C 1
ATOM 1597 O O . ALA A 1 237 ? -7.70566 -22.43406 -6.32106 1.000 23.95614 270 ALA A O 1
ATOM 1599 N N . SER A 1 238 ? -6.89522 -22.78162 -8.39109 1.000 26.73818 271 SER A N 1
ATOM 1600 C CA . SER A 1 238 ? -5.96969 -23.79960 -7.90155 1.000 29.16864 271 SER A CA 1
ATOM 1601 C C . SER A 1 238 ? -4.92042 -23.23974 -6.94476 1.000 27.15034 271 SER A C 1
ATOM 1602 O O . SER A 1 238 ? -4.26431 -24.03217 -6.25980 1.000 25.82139 271 SER A O 1
ATOM 1605 N N . LEU A 1 239 ? -4.77267 -21.90731 -6.85713 1.000 23.56763 272 LEU A N 1
ATOM 1606 C CA . LEU A 1 239 ? -3.81286 -21.29708 -5.93412 1.000 23.82262 272 LEU A CA 1
ATOM 1607 C C . LEU A 1 239 ? -3.99166 -21.78640 -4.49358 1.000 21.02801 272 LEU A C 1
ATOM 1608 O O . LEU A 1 239 ? -3.00765 -21.90306 -3.75379 1.000 19.46335 272 LEU A O 1
ATOM 1613 N N . ILE A 1 240 ? -5.22521 -22.08069 -4.07347 1.000 19.60179 273 ILE A N 1
ATOM 1614 C CA . ILE A 1 240 ? -5.40445 -22.42967 -2.66747 1.000 24.29159 273 ILE A CA 1
ATOM 1615 C C . ILE A 1 240 ? -4.71659 -23.75250 -2.36283 1.000 23.37044 273 ILE A C 1
ATOM 1616 O O . ILE A 1 240 ? -4.24092 -23.97056 -1.24049 1.000 22.36132 273 ILE A O 1
ATOM 1621 N N . SER A 1 241 ? -4.61807 -24.63974 -3.34737 1.000 23.34573 274 SER A N 1
ATOM 1622 C CA . SER A 1 241 ? -3.98127 -25.92808 -3.11220 1.000 27.39611 274 SER A CA 1
ATOM 1623 C C . SER A 1 241 ? -2.46395 -25.84929 -3.18589 1.000 29.52917 274 SER A C 1
ATOM 1624 O O . SER A 1 241 ? -1.80414 -26.87454 -2.97276 1.000 28.00570 274 SER A O 1
ATOM 1627 N N . LYS A 1 242 ? -1.89468 -24.67531 -3.49377 1.000 26.47629 275 LYS A N 1
ATOM 1628 C CA . LYS A 1 242 ? -0.44096 -24.53320 -3.57639 1.000 29.52670 275 LYS A CA 1
ATOM 1629 C C . LYS A 1 242 ? 0.21932 -24.18072 -2.24628 1.000 22.31255 275 LYS A C 1
ATOM 1630 O O . LYS A 1 242 ? 1.43527 -24.34004 -2.11890 1.000 25.72274 275 LYS A O 1
ATOM 1636 N N . ALA A 1 243 ? -0.54171 -23.73793 -1.25393 1.000 23.44814 276 ALA A N 1
ATOM 1637 C CA . ALA A 1 243 ? 0.02454 -23.40585 0.03872 1.000 23.87202 276 ALA A CA 1
ATOM 1638 C C . ALA A 1 243 ? 0.47170 -24.66220 0.77445 1.000 21.93449 276 ALA A C 1
ATOM 1639 O O . ALA A 1 243 ? -0.05857 -25.74497 0.54085 1.000 22.73148 276 ALA A O 1
ATOM 1641 N N . PRO A 1 244 ? 1.43728 -24.54025 1.68317 1.000 19.52595 277 PRO A N 1
ATOM 1642 C CA . PRO A 1 244 ? 1.74644 -25.66541 2.56542 1.000 25.87864 277 PRO A CA 1
ATOM 1643 C C . PRO A 1 244 ? 0.50777 -26.09493 3.31927 1.000 27.92243 277 PRO A C 1
ATOM 1644 O O . PRO A 1 244 ? -0.34889 -25.28002 3.66508 1.000 22.36797 277 PRO A O 1
ATOM 1648 N N . LEU A 1 245 ? 0.42403 -27.39627 3.57384 1.000 25.59977 278 LEU A N 1
ATOM 1649 C CA . LEU A 1 245 ? -0.73567 -27.94770 4.25367 1.000 27.10764 278 LEU A CA 1
ATOM 1650 C C . LEU A 1 245 ? -0.93110 -27.35972 5.65015 1.000 26.22765 278 LEU A C 1
ATOM 1651 O O . LEU A 1 245 ? -2.02735 -27.46982 6.19244 1.000 25.13526 278 LEU A O 1
ATOM 1656 N N . SER A 1 246 ? 0.08610 -26.72377 6.24418 1.000 24.13630 279 SER A N 1
ATOM 1657 C CA . SER A 1 246 ? -0.08595 -26.17199 7.58428 1.000 29.07822 279 SER A CA 1
ATOM 1658 C C . SER A 1 246 ? -0.54358 -24.71934 7.57827 1.000 24.41936 279 SER A C 1
ATOM 1659 O O . SER A 1 246 ? -0.87140 -24.18635 8.64308 1.000 22.56260 279 SER A O 1
ATOM 1662 N N . THR A 1 247 ? -0.58001 -24.07469 6.41471 1.000 17.00481 280 THR A N 1
ATOM 1663 C CA . THR A 1 247 ? -0.92176 -22.66832 6.33647 1.000 18.37863 280 THR A CA 1
ATOM 1664 C C . THR A 1 247 ? -2.40985 -22.45944 6.55393 1.000 13.77765 280 THR A C 1
ATOM 1665 O O . THR A 1 247 ? -3.21495 -22.97116 5.75893 1.000 16.46113 280 THR A O 1
ATOM 1669 N N . PRO A 1 248 ? -2.82296 -21.67458 7.55403 1.000 16.46274 281 PRO A N 1
ATOM 1670 C CA . PRO A 1 248 ? -4.25612 -21.36213 7.70249 1.000 16.51121 281 PRO A CA 1
ATOM 1671 C C . PRO A 1 248 ? -4.81113 -20.57379 6.52441 1.000 15.25727 281 PRO A C 1
ATOM 1672 O O . PRO A 1 248 ? -4.11867 -19.75366 5.89782 1.000 12.74722 281 PRO A O 1
ATOM 1676 N N . ARG A 1 249 ? -6.09730 -20.81716 6.23460 1.000 13.63045 282 ARG A N 1
ATOM 1677 C CA . ARG A 1 249 ? -6.78009 -20.17383 5.11757 1.000 13.47014 282 ARG A CA 1
ATOM 1678 C C . ARG A 1 249 ? -8.11759 -19.63632 5.61693 1.000 14.19972 282 ARG A C 1
ATOM 1679 O O . ARG A 1 249 ? -8.96500 -20.40907 6.09844 1.000 14.32151 282 ARG A O 1
ATOM 1687 N N . LEU A 1 250 ? -8.27514 -18.31589 5.56278 1.000 9.89865 283 LEU A N 1
ATOM 1688 C CA . LEU A 1 250 ? -9.52558 -17.64886 5.90516 1.000 9.70440 283 LEU A CA 1
ATOM 1689 C C . LEU A 1 250 ? -10.24757 -17.25609 4.62211 1.000 12.32879 283 LEU A C 1
ATOM 1690 O O . LEU A 1 250 ? -9.70024 -16.50569 3.79633 1.000 13.95072 283 LEU A O 1
ATOM 1695 N N . LEU A 1 251 ? -11.48598 -17.72045 4.47356 1.000 10.00244 284 LEU A N 1
ATOM 1696 C CA . LEU A 1 251 ? -12.34641 -17.29192 3.37436 1.000 12.50399 284 LEU A CA 1
ATOM 1697 C C . LEU A 1 251 ? -13.31076 -16.23548 3.90522 1.000 13.61014 284 LEU A C 1
ATOM 1698 O O . LEU A 1 251 ? -14.02578 -16.49131 4.87357 1.000 14.96711 284 LEU A O 1
ATOM 1703 N N . ILE A 1 252 ? -13.28962 -15.03856 3.31891 1.000 9.42818 285 ILE A N 1
ATOM 1704 C CA . ILE A 1 252 ? -14.31849 -14.02556 3.59202 1.000 10.64957 285 ILE A CA 1
ATOM 1705 C C . ILE A 1 252 ? -15.13395 -13.86893 2.31375 1.000 14.18821 285 ILE A C 1
ATOM 1706 O O . ILE A 1 252 ? -14.62926 -13.33451 1.31325 1.000 12.33050 285 ILE A O 1
ATOM 1711 N N . ASN A 1 253 ? -16.40242 -14.30680 2.34658 1.000 11.79642 286 ASN A N 1
ATOM 1712 C CA . ASN A 1 253 ? -17.18953 -14.45453 1.12212 1.000 14.29113 286 ASN A CA 1
ATOM 1713 C C . ASN A 1 253 ? -18.66291 -14.64159 1.47973 1.000 18.03379 286 ASN A C 1
ATOM 1714 O O . ASN A 1 253 ? -19.01157 -15.00739 2.60865 1.000 16.41245 286 ASN A O 1
ATOM 1719 N N . LYS A 1 254 ? -19.53761 -14.41773 0.49805 1.000 19.95607 287 LYS A N 1
ATOM 1720 C CA . LYS A 1 254 ? -20.95098 -14.58763 0.82286 1.000 18.98429 287 LYS A CA 1
ATOM 1721 C C . LYS A 1 254 ? -21.33251 -16.05358 0.99753 1.000 22.17511 287 LYS A C 1
ATOM 1722 O O . LYS A 1 254 ? -22.30452 -16.35622 1.69373 1.000 23.76203 287 LYS A O 1
ATOM 1728 N N . GLU A 1 255 ? -20.58165 -16.97093 0.41159 1.000 22.48643 288 GLU A N 1
ATOM 1729 C CA . GLU A 1 255 ? -20.91320 -18.38932 0.45474 1.000 22.14569 288 GLU A CA 1
ATOM 1730 C C . GLU A 1 255 ? -19.63239 -19.16504 0.69325 1.000 25.33176 288 GLU A C 1
ATOM 1731 O O . GLU A 1 255 ? -18.54176 -18.69566 0.37031 1.000 20.75785 288 GLU A O 1
ATOM 1737 N N . LYS A 1 256 ? -19.76347 -20.35685 1.26194 1.000 22.44807 289 LYS A N 1
ATOM 1738 C CA . LYS A 1 256 ? -18.60462 -21.22886 1.35794 1.000 23.77872 289 LYS A CA 1
ATOM 1739 C C . LYS A 1 256 ? -18.18538 -21.63891 -0.04885 1.000 30.10990 289 LYS A C 1
ATOM 1740 O O . LYS A 1 256 ? -19.02711 -21.91137 -0.90240 1.000 31.28835 289 LYS A O 1
ATOM 1746 N N . ALA A 1 257 ? -16.88175 -21.64332 -0.30888 1.000 19.50121 290 ALA A N 1
ATOM 1747 C CA . ALA A 1 257 ? -16.38204 -21.96417 -1.63697 1.000 24.10770 290 ALA A CA 1
ATOM 1748 C C . ALA A 1 257 ? -15.07296 -22.72163 -1.48940 1.000 27.26910 290 ALA A C 1
ATOM 1749 O O . ALA A 1 257 ? -14.44783 -22.70887 -0.42638 1.000 23.06984 290 ALA A O 1
ATOM 1751 N N . GLY A 1 258 ? -14.64125 -23.36609 -2.57346 1.000 22.66573 291 GLY A N 1
ATOM 1752 C CA . GLY A 1 258 ? -13.35329 -24.02941 -2.57794 1.000 26.18571 291 GLY A CA 1
ATOM 1753 C C . GLY A 1 258 ? -13.34411 -25.40635 -1.94946 1.000 24.14783 291 GLY A C 1
ATOM 1754 O O . GLY A 1 258 ? -12.27399 -26.02792 -1.85561 1.000 21.91258 291 GLY A O 1
ATOM 1755 N N . GLN A 1 259 ? -14.48485 -25.89316 -1.49097 1.000 24.48130 292 GLN A N 1
ATOM 1756 C CA . GLN A 1 259 ? -14.55354 -27.27199 -1.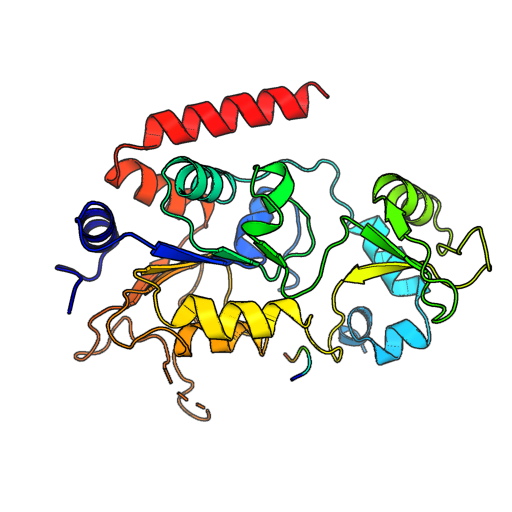03667 1.000 23.02916 292 GLN A CA 1
ATOM 1757 C C . GLN A 1 259 ? -14.50522 -28.18538 -2.26040 1.000 25.87377 292 GLN A C 1
ATOM 1758 O O . GLN A 1 259 ? -14.98685 -27.84024 -3.34544 1.000 28.40089 292 GLN A O 1
ATOM 1764 N N . SER A 1 260 ? -13.87529 -29.33377 -2.09005 1.000 24.09551 293 SER A N 1
ATOM 1765 C CA . SER A 1 260 ? -13.79024 -30.28369 -3.18660 1.000 29.61375 293 SER A CA 1
ATOM 1766 C C . SER A 1 260 ? -15.18748 -30.77694 -3.53813 1.000 31.08598 293 SER A C 1
ATOM 1767 O O . SER A 1 260 ? -16.05023 -30.93319 -2.66451 1.000 27.34052 293 SER A O 1
ATOM 1770 N N . ASP A 1 261 ? -15.42185 -30.96615 -4.83954 1.000 37.50125 294 ASP A N 1
ATOM 1771 C CA . ASP A 1 261 ? -16.69939 -31.41710 -5.36299 1.000 37.66007 294 ASP A CA 1
ATOM 1772 C C . ASP A 1 261 ? -16.85551 -32.91185 -5.09175 1.000 32.87774 294 ASP A C 1
ATOM 1773 O O . ASP A 1 261 ? -15.90446 -33.67461 -5.27220 1.000 33.50900 294 ASP A O 1
ATOM 1778 N N . PRO A 1 262 ? -18.03123 -33.36082 -4.64066 1.000 34.58172 295 PRO A N 1
ATOM 1779 C CA . PRO A 1 262 ? -18.19687 -34.79250 -4.36437 1.000 35.49666 295 PRO A CA 1
ATOM 1780 C C . PRO A 1 262 ? -18.15051 -35.66313 -5.60922 1.000 37.36127 295 PRO A C 1
ATOM 1781 O O . PRO A 1 262 ? -17.88360 -36.86322 -5.49130 1.000 39.16104 295 PRO A O 1
ATOM 1785 N N . PHE A 1 263 ? -18.34916 -35.09928 -6.79743 1.000 37.53988 296 PHE A N 1
ATOM 1786 C CA . PHE A 1 263 ? -18.24073 -35.88046 -8.02168 1.000 39.89495 296 PHE A CA 1
ATOM 1787 C C . PHE A 1 263 ? -16.89615 -35.70488 -8.71442 1.000 39.23241 296 PHE A C 1
ATOM 1788 O O . PHE A 1 263 ? -16.31875 -36.68796 -9.17958 1.000 41.66747 296 PHE A O 1
ATOM 1796 N N . LEU A 1 264 ? -16.38050 -34.48136 -8.77580 1.000 44.85034 297 LEU A N 1
ATOM 1797 C CA . LEU A 1 264 ? -15.08811 -34.19957 -9.40324 1.000 51.67165 297 LEU A CA 1
ATOM 1798 C C . LEU A 1 264 ? -13.95500 -34.26123 -8.38319 1.000 54.03080 297 LEU A C 1
ATOM 1799 O O . LEU A 1 264 ? -13.31664 -35.30124 -8.22129 1.000 64.99528 297 LEU A O 1
ATOM 1804 N N . GLY A 1 272 ? -6.65046 -30.68722 -2.10986 1.000 37.26967 305 GLY A N 1
ATOM 1805 C CA . GLY A 1 272 ? -6.25319 -29.40571 -1.54957 1.000 42.67872 305 GLY A CA 1
ATOM 1806 C C . GLY A 1 272 ? -7.43970 -28.51034 -1.23764 1.000 38.74682 305 GLY A C 1
ATOM 1807 O O . GLY A 1 272 ? -7.26370 -27.31916 -0.93916 1.000 38.21109 305 GLY A O 1
ATOM 1808 N N . GLY A 1 273 ? -8.64282 -29.09784 -1.29943 1.000 33.48162 306 GLY A N 1
ATOM 1809 C CA . GLY A 1 273 ? -9.86336 -28.33783 -1.10836 1.000 30.82938 306 GLY A CA 1
ATOM 1810 C C . GLY A 1 273 ? -10.00779 -27.77983 0.29907 1.000 26.13906 306 GLY A C 1
ATOM 1811 O O . GLY A 1 273 ? -9.36225 -28.22215 1.25558 1.000 26.89902 306 GLY A O 1
ATOM 1812 N N . MET A 1 274 ? -10.86664 -26.76368 0.41000 1.000 29.19747 307 MET A N 1
ATOM 1813 C CA . MET A 1 274 ? -11.17838 -26.15973 1.70245 1.000 18.37313 307 MET A CA 1
ATOM 1814 C C . MET A 1 274 ? -11.93661 -27.16499 2.55527 1.000 25.46288 307 MET A C 1
ATOM 1815 O O . MET A 1 274 ? -12.85817 -27.83344 2.07059 1.000 28.11622 307 MET A O 1
ATOM 1820 N N . ASP A 1 275 ? -11.57156 -27.27032 3.83500 1.000 22.44646 308 ASP A N 1
ATOM 1821 C CA . ASP A 1 275 ? -12.32612 -28.11588 4.75747 1.000 23.59886 308 ASP A CA 1
ATOM 1822 C C . ASP A 1 275 ? -12.66066 -27.27423 5.98695 1.000 19.74428 308 ASP A C 1
ATOM 1823 O O . ASP A 1 275 ? -11.84400 -27.16965 6.90578 1.000 24.57876 308 ASP A O 1
ATOM 1828 N N . PHE A 1 276 ? -13.86897 -26.70619 6.00975 1.000 17.91641 309 PHE A N 1
ATOM 1829 C CA . PHE A 1 276 ? -14.32818 -25.87229 7.11375 1.000 17.46858 309 PHE A CA 1
ATOM 1830 C C . PHE A 1 276 ? -14.99364 -26.67677 8.23266 1.000 25.89734 309 PHE A C 1
ATOM 1831 O O . PHE A 1 276 ? -14.81490 -26.37284 9.42318 1.000 21.46949 309 PHE A O 1
ATOM 1839 N N . ASP A 1 277 ? -15.76544 -27.69810 7.87200 1.000 26.59439 310 ASP A N 1
ATOM 1840 C CA . ASP A 1 277 ? -16.77141 -28.25487 8.77578 1.000 22.19708 310 ASP A CA 1
ATOM 1841 C C . ASP A 1 277 ? -16.64963 -29.74258 9.08075 1.000 30.56964 310 ASP A C 1
ATOM 1842 O O . ASP A 1 277 ? -17.45312 -30.25285 9.87014 1.000 32.73941 310 ASP A O 1
ATOM 1847 N N . SER A 1 278 ? -15.67162 -30.45124 8.52842 1.000 32.72741 311 SER A N 1
ATOM 1848 C CA . SER A 1 278 ? -15.55251 -31.86372 8.87077 1.000 34.40873 311 SER A CA 1
ATOM 1849 C C . SER A 1 278 ? -14.86022 -32.04197 10.22488 1.000 34.36600 311 SER A C 1
ATOM 1850 O O . SER A 1 278 ? -14.27173 -31.11532 10.78650 1.000 33.89981 311 SER A O 1
ATOM 1853 N N . LYS A 1 279 ? -14.92651 -33.26900 10.75053 1.000 31.01329 312 LYS A N 1
ATOM 1854 C CA . LYS A 1 279 ? -14.19753 -33.58661 11.97258 1.000 30.28803 312 LYS A CA 1
ATOM 1855 C C . LYS A 1 279 ? -12.68733 -33.49814 11.77912 1.000 36.21199 312 LYS A C 1
ATOM 1856 O O . LYS A 1 279 ? -11.94959 -33.38199 12.76590 1.000 40.67096 312 LYS A O 1
ATOM 1862 N N . LYS A 1 280 ? -12.20860 -33.53633 10.53844 1.000 38.99879 313 LYS A N 1
ATOM 1863 C CA . LYS A 1 280 ? -10.78835 -33.36027 10.26097 1.000 30.45562 313 LYS A CA 1
ATOM 1864 C C . LYS A 1 280 ? -10.40625 -31.91352 9.95888 1.000 30.59782 313 LYS A C 1
ATOM 1865 O O . LYS A 1 280 ? -9.21600 -31.63452 9.75767 1.000 29.99041 313 LYS A O 1
ATOM 1871 N N . ALA A 1 281 ? -11.36521 -30.98909 9.92316 1.000 29.53453 314 ALA A N 1
ATOM 1872 C CA . ALA A 1 281 ? -11.02646 -29.58798 9.66800 1.000 22.80516 314 ALA A CA 1
ATOM 1873 C C . ALA A 1 281 ? -10.04481 -29.09025 10.72547 1.000 31.04592 314 ALA A C 1
ATOM 1874 O O . ALA A 1 281 ? -10.23971 -29.30885 11.92854 1.000 27.55293 314 ALA A O 1
ATOM 1876 N N . TYR A 1 282 ? -8.95540 -28.46177 10.26999 1.000 22.38841 315 TYR A N 1
ATOM 1877 C CA . TYR A 1 282 ? -7.88633 -28.04738 11.16203 1.000 21.53449 315 TYR A CA 1
ATOM 1878 C C . TYR A 1 282 ? -7.30070 -26.67797 10.84887 1.000 19.85016 315 TYR A C 1
ATOM 1879 O O . TYR A 1 282 ? -6.55564 -26.15407 11.68194 1.000 22.05180 315 TYR A O 1
ATOM 1888 N N . ARG A 1 283 ? -7.61011 -26.06664 9.70913 1.000 20.07040 316 ARG A N 1
ATOM 1889 C CA . ARG A 1 283 ? -6.90887 -24.83798 9.33933 1.000 18.95293 316 ARG A CA 1
ATOM 1890 C C . ARG A 1 283 ? -7.72640 -23.85161 8.50673 1.000 16.62185 316 ARG A C 1
ATOM 1891 O O . ARG A 1 283 ? -7.26521 -22.73578 8.23242 1.000 15.76624 316 ARG A O 1
ATOM 1899 N N . ASP A 1 284 ? -8.89975 -24.25323 8.03989 1.000 17.39394 317 ASP A N 1
ATOM 1900 C CA . ASP A 1 284 ? -9.69985 -23.39344 7.18595 1.000 18.67557 317 ASP A CA 1
ATOM 1901 C C . ASP A 1 284 ? -10.85085 -22.79896 7.97794 1.000 22.18519 317 ASP A C 1
ATOM 1902 O O . ASP A 1 284 ? -11.52412 -23.50294 8.73321 1.000 19.95694 317 ASP A O 1
ATOM 1907 N N . VAL A 1 285 ? -11.08447 -21.50603 7.77931 1.000 12.99662 318 VAL A N 1
ATOM 1908 C CA . VAL A 1 285 ? -12.14314 -20.76217 8.43866 1.000 12.47358 318 VAL A CA 1
ATOM 1909 C C . VAL A 1 285 ? -12.96566 -20.04453 7.37877 1.000 17.71660 318 VAL A C 1
ATOM 1910 O O . VAL A 1 285 ? -12.40748 -19.43509 6.46051 1.000 16.62445 318 VAL A O 1
ATOM 1914 N N . ALA A 1 286 ? -14.29026 -20.09874 7.51723 1.000 14.82085 319 ALA A N 1
ATOM 1915 C CA . ALA A 1 286 ? -15.19871 -19.37173 6.64694 1.000 17.02591 319 ALA A CA 1
ATOM 1916 C C . ALA A 1 286 ? -15.91892 -18.30393 7.45733 1.000 20.65361 319 ALA A C 1
ATOM 1917 O O . ALA A 1 286 ? -16.60055 -18.61890 8.43722 1.000 16.55770 319 ALA A O 1
ATOM 1919 N N . TRP A 1 287 ? -15.76418 -17.05012 7.04996 1.000 12.52287 320 TRP A N 1
ATOM 1920 C CA . TRP A 1 287 ? -16.56842 -15.94451 7.55785 1.000 16.25827 320 TRP A CA 1
ATOM 1921 C C . TRP A 1 287 ? -17.49808 -15.52650 6.42579 1.000 18.68139 320 TRP A C 1
ATOM 1922 O O . TRP A 1 287 ? -17.03316 -15.08298 5.36970 1.000 14.90390 320 TRP A O 1
ATOM 1933 N N . LEU A 1 288 ? -18.80670 -15.69059 6.63906 1.000 17.42745 321 LEU A N 1
ATOM 1934 C CA . LEU A 1 288 ? -19.80716 -15.57613 5.58403 1.000 18.77645 321 LEU A CA 1
ATOM 1935 C C . LEU A 1 288 ? -20.51722 -14.23185 5.69458 1.000 18.46143 321 LEU A C 1
ATOM 1936 O O . LEU A 1 288 ? -21.24158 -13.97009 6.66456 1.000 18.94100 321 LEU A O 1
ATOM 1941 N N . GLY A 1 289 ? -20.31476 -13.38496 4.69580 1.000 18.71583 322 GLY A N 1
ATOM 1942 C CA . GLY A 1 289 ? -20.94097 -12.08016 4.65475 1.000 20.79502 322 GLY A CA 1
ATOM 1943 C C . GLY A 1 289 ? -20.23993 -11.22370 3.61558 1.000 21.44641 322 GLY A C 1
ATOM 1944 O O . GLY A 1 289 ? -19.50366 -11.72918 2.77485 1.000 18.61605 322 GLY A O 1
ATOM 1945 N N . GLU A 1 290 ? -20.47224 -9.92757 3.71104 1.000 17.77150 323 GLU A N 1
ATOM 1946 C CA . GLU A 1 290 ? -19.88804 -9.00633 2.75271 1.000 21.08730 323 GLU A CA 1
ATOM 1947 C C . GLU A 1 290 ? -18.41641 -8.82142 3.08177 1.000 19.35391 323 GLU A C 1
ATOM 1948 O O . GLU A 1 290 ? -18.01775 -8.84357 4.25179 1.000 16.38278 323 GLU A O 1
ATOM 1954 N N . CYS A 1 291 ? -17.59950 -8.66558 2.04181 1.000 15.22930 324 CYS A N 1
ATOM 1955 C CA . CYS A 1 291 ? -16.16334 -8.55159 2.27746 1.000 14.28668 324 CYS A CA 1
ATOM 1956 C C . CYS A 1 291 ? -15.83791 -7.37306 3.18867 1.000 13.31527 324 CYS A C 1
ATOM 1957 O O . CYS A 1 291 ? -14.94467 -7.47466 4.04418 1.000 13.66233 324 CYS A O 1
ATOM 1960 N N . ASP A 1 292 ? -16.50830 -6.22575 2.98883 1.000 14.42726 325 ASP A N 1
ATOM 1961 C CA . ASP A 1 292 ? -16.22825 -5.04191 3.80095 1.000 15.18701 325 ASP A CA 1
ATOM 1962 C C . ASP A 1 292 ? -16.42987 -5.32257 5.27959 1.000 15.26894 325 ASP A C 1
ATOM 1963 O O . ASP A 1 292 ? -15.60666 -4.92768 6.11507 1.000 16.28635 325 ASP A O 1
ATOM 1968 N N . GLN A 1 293 ? -17.55269 -5.94668 5.61134 1.000 16.29792 326 GLN A N 1
ATOM 1969 C CA . GLN A 1 293 ? -17.89380 -6.24032 6.99836 1.000 18.03201 326 GLN A CA 1
ATOM 1970 C C . GLN A 1 293 ? -16.93499 -7.26701 7.58766 1.000 14.65727 326 GLN A C 1
ATOM 1971 O O . GLN A 1 293 ? -16.55741 -7.16085 8.75523 1.000 14.19786 326 GLN A O 1
ATOM 1977 N N . GLY A 1 294 ? -16.53444 -8.27217 6.79910 1.000 13.43547 327 GLY A N 1
ATOM 1978 C CA . GLY A 1 294 ? -15.58899 -9.25241 7.30442 1.000 12.36736 327 GLY A CA 1
ATOM 1979 C C . GLY A 1 294 ? -14.23918 -8.63484 7.60121 1.000 11.82465 327 GLY A C 1
ATOM 1980 O O . GLY A 1 294 ? -13.63457 -8.91902 8.63912 1.000 10.95473 327 GLY A O 1
ATOM 1981 N N . CYS A 1 295 ? -13.75550 -7.76420 6.70003 1.000 11.26373 328 CYS A N 1
ATOM 1982 C CA . CYS A 1 295 ? -12.46544 -7.11231 6.93240 1.000 9.04061 328 CYS A CA 1
ATOM 1983 C C . CYS A 1 295 ? -12.53342 -6.12925 8.08357 1.000 11.01369 328 CYS A C 1
ATOM 1984 O O . CYS A 1 295 ? -11.54916 -5.98468 8.82256 1.000 11.99266 328 CYS A O 1
ATOM 1987 N N . LEU A 1 296 ? -13.67532 -5.45479 8.25137 1.000 11.63431 329 LEU A N 1
ATOM 1988 C CA . LEU A 1 296 ? -13.83690 -4.56575 9.39244 1.000 12.09930 329 LEU A CA 1
ATOM 1989 C C . LEU A 1 296 ? -13.81039 -5.35537 10.69156 1.000 14.05842 329 LEU A C 1
ATOM 1990 O O . LEU A 1 296 ? -13.22382 -4.90805 11.68449 1.000 14.48365 329 LEU A O 1
ATOM 1995 N N . ALA A 1 297 ? -14.44352 -6.53248 10.69703 1.000 11.69784 330 ALA A N 1
ATOM 1996 C CA . ALA A 1 297 ? -14.43457 -7.37615 11.89612 1.000 13.53533 330 ALA A CA 1
ATOM 1997 C C . ALA A 1 297 ? -13.02736 -7.85011 12.23300 1.000 14.84713 330 ALA A C 1
ATOM 1998 O O . ALA A 1 297 ? -12.63003 -7.87659 13.41186 1.000 12.68823 330 ALA A O 1
ATOM 2000 N N . LEU A 1 298 ? -12.27799 -8.29292 11.22411 1.000 10.45472 331 LEU A N 1
ATOM 2001 C CA . LEU A 1 298 ? -10.92319 -8.76106 11.47755 1.000 13.67731 331 LEU A CA 1
ATOM 2002 C C . LEU A 1 298 ? -10.02553 -7.60882 11.94449 1.000 13.75504 331 LEU A C 1
ATOM 2003 O O . LEU A 1 298 ? -9.26389 -7.75561 12.91504 1.000 10.21010 331 LEU A O 1
ATOM 2008 N N . ALA A 1 299 ? -10.12940 -6.44018 11.29307 1.000 11.62199 332 ALA A N 1
ATOM 2009 C CA . ALA A 1 299 ? -9.40875 -5.24771 11.73777 1.000 11.47336 332 ALA A CA 1
ATOM 2010 C C . ALA A 1 299 ? -9.68444 -4.93532 13.19429 1.000 11.96267 332 ALA A C 1
ATOM 2011 O O . ALA A 1 299 ? -8.76322 -4.65094 13.96996 1.000 13.06412 332 ALA A O 1
ATOM 2013 N N . GLU A 1 300 ? -10.95220 -5.00526 13.60004 1.000 12.02481 333 GLU A N 1
ATOM 2014 C CA . GLU A 1 300 ? -11.25096 -4.66695 14.97884 1.000 14.37129 333 GLU A CA 1
ATOM 2015 C C . GLU A 1 300 ? -10.54630 -5.63502 15.92672 1.000 16.47661 333 GLU A C 1
ATOM 2016 O O . GLU A 1 300 ? -9.98446 -5.21706 16.94829 1.000 16.29689 333 GLU A O 1
ATOM 2022 N N . LEU A 1 301 ? -10.54951 -6.92912 15.58940 1.000 15.48560 334 LEU A N 1
ATOM 2023 C CA . LEU A 1 301 ? -9.91183 -7.91683 16.47006 1.000 16.22363 334 LEU A CA 1
ATOM 2024 C C . LEU A 1 301 ? -8.41206 -7.66326 16.56723 1.000 20.45500 334 LEU A C 1
ATOM 2025 O O . LEU A 1 301 ? -7.80087 -7.90939 17.60655 1.000 18.02056 334 LEU A O 1
ATOM 2030 N N . LEU A 1 302 ? -7.81240 -7.15620 15.49379 1.000 16.40652 335 LEU A N 1
ATOM 2031 C CA . LEU A 1 302 ? -6.39286 -6.84690 15.42929 1.000 18.43252 335 LEU A CA 1
ATOM 2032 C C . LEU A 1 302 ? -6.04412 -5.51555 16.08225 1.000 18.38596 335 LEU A C 1
ATOM 2033 O O . LEU A 1 302 ? -4.85309 -5.20325 16.22220 1.000 18.18116 335 LEU A O 1
ATOM 2038 N N . GLY A 1 303 ? -7.03034 -4.73317 16.52637 1.000 14.19431 336 GLY A N 1
ATOM 2039 C CA . GLY A 1 303 ? -6.70261 -3.41306 17.03355 1.000 16.53275 336 GLY A CA 1
ATOM 2040 C C . GLY A 1 303 ? -6.42286 -2.38588 15.95466 1.000 16.94037 336 GLY A C 1
ATOM 2041 O O . GLY A 1 303 ? -5.80440 -1.35801 16.24304 1.000 16.96974 336 GLY A O 1
ATOM 2042 N N . TRP A 1 304 ? -6.88707 -2.62963 14.72774 1.000 14.37491 337 TRP A N 1
ATOM 2043 C CA . TRP A 1 304 ? -6.65939 -1.75987 13.57806 1.000 13.48765 337 TRP A CA 1
ATOM 2044 C C . TRP A 1 304 ? -7.90572 -0.99332 13.15876 1.000 16.95002 337 TRP A C 1
ATOM 2045 O O . TRP A 1 304 ? -7.88271 -0.34050 12.11560 1.000 15.22366 337 TRP A O 1
ATOM 2056 N N . LYS A 1 305 ? -9.00499 -1.08619 13.91556 1.000 16.72340 338 LYS A N 1
ATOM 2057 C CA . LYS A 1 305 ? -10.27020 -0.56095 13.41205 1.000 16.66959 338 LYS A CA 1
ATOM 2058 C C . LYS A 1 305 ? -10.20335 0.95450 13.19941 1.000 15.67409 338 LYS A C 1
ATOM 2059 O O . LYS A 1 305 ? -10.58384 1.45424 12.13007 1.000 16.42795 338 LYS A O 1
ATOM 2065 N N . LYS A 1 306 ? -9.72061 1.69673 14.20052 1.000 15.15410 339 LYS A N 1
ATOM 2066 C CA . LYS A 1 306 ? -9.55959 3.14496 14.05986 1.000 19.71697 339 LYS A CA 1
ATOM 2067 C C . LYS A 1 306 ? -8.61809 3.48389 12.91747 1.000 16.70761 339 LYS A C 1
ATOM 2068 O O . LYS A 1 306 ? -8.89649 4.39176 12.12317 1.000 16.90130 339 LYS A O 1
ATOM 2074 N N . GLU A 1 307 ? -7.51657 2.73630 12.79505 1.000 16.46064 340 GLU A N 1
ATOM 2075 C CA . GLU A 1 307 ? -6.56614 2.99615 11.71955 1.000 16.67113 340 GLU A CA 1
ATOM 2076 C C . GLU A 1 307 ? -7.21619 2.77732 10.36178 1.000 16.42673 340 GLU A C 1
ATOM 2077 O O . GLU A 1 307 ? -7.03989 3.58482 9.43160 1.000 12.84761 340 GLU A O 1
A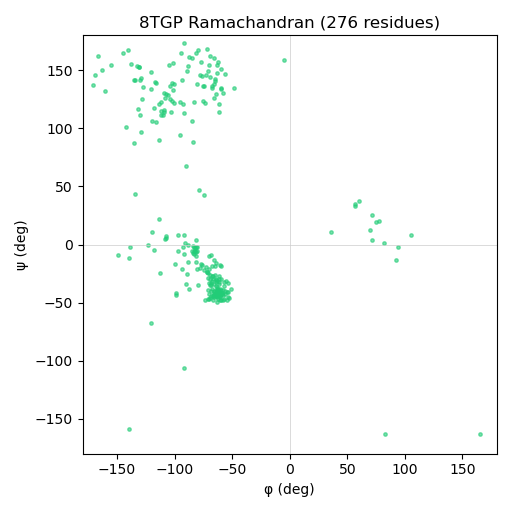TOM 2083 N N . LEU A 1 308 ? -7.99687 1.70490 10.23801 1.000 12.98828 341 LEU A N 1
ATOM 2084 C CA . LEU A 1 308 ? -8.65608 1.42406 8.96579 1.000 11.93491 341 LEU A CA 1
ATOM 2085 C C . LEU A 1 308 ? -9.72889 2.46842 8.65667 1.000 12.16990 341 LEU A C 1
ATOM 2086 O O . LEU A 1 308 ? -9.81933 2.95067 7.51063 1.000 12.00491 341 LEU A O 1
ATOM 2091 N N . GLU A 1 309 ? -10.54546 2.83171 9.65297 1.000 12.47947 342 GLU A N 1
ATOM 2092 C CA . GLU A 1 309 ? -11.57978 3.84152 9.41195 1.000 17.53080 342 GLU A CA 1
ATOM 2093 C C . GLU A 1 309 ? -10.96039 5.16834 8.98730 1.000 16.90355 342 GLU A C 1
ATOM 2094 O O . GLU A 1 309 ? -11.42069 5.78252 8.01910 1.000 15.82146 342 GLU A O 1
ATOM 2100 N N . ASP A 1 310 ? -9.88783 5.59155 9.66473 1.000 15.68887 343 ASP A N 1
ATOM 2101 C CA . ASP A 1 310 ? -9.24752 6.87224 9.34590 1.000 17.49232 343 ASP A CA 1
ATOM 2102 C C . ASP A 1 310 ? -8.67607 6.86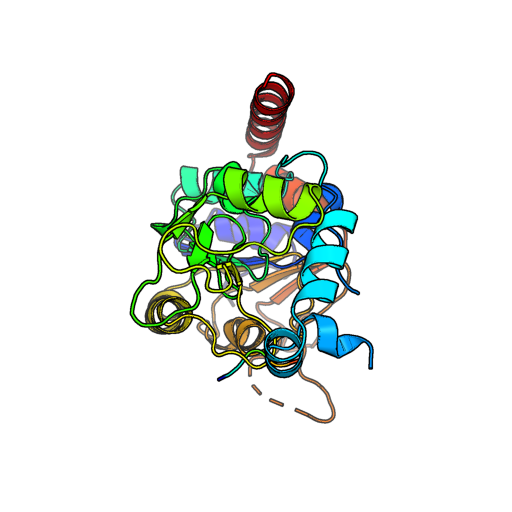464 7.93949 1.000 16.57344 343 ASP A C 1
ATOM 2103 O O . ASP A 1 310 ? -8.77117 7.86652 7.21807 1.000 17.33406 343 ASP A O 1
ATOM 2108 N N . LEU A 1 311 ? -8.07425 5.74231 7.54294 1.000 12.16096 344 LEU A N 1
ATOM 2109 C CA . LEU A 1 311 ? -7.45881 5.61913 6.22856 1.000 15.80073 344 LEU A CA 1
ATOM 2110 C C . LEU A 1 311 ? -8.50649 5.67685 5.12487 1.000 12.65448 344 LEU A C 1
ATOM 2111 O O . LEU A 1 311 ? -8.33529 6.40858 4.13307 1.000 12.30858 344 LEU A O 1
ATOM 2116 N N . VAL A 1 312 ? -9.59621 4.90261 5.27527 1.000 11.87725 345 VAL A N 1
ATOM 2117 C CA . VAL A 1 312 ? -10.65898 4.89192 4.26783 1.000 12.54968 345 VAL A CA 1
ATOM 2118 C C . VAL A 1 312 ? -11.26714 6.28389 4.13059 1.000 14.51506 345 VAL A C 1
ATOM 2119 O O . VAL A 1 312 ? -11.46223 6.79543 3.01869 1.000 13.50292 345 VAL A O 1
ATOM 2123 N N . ARG A 1 313 ? -11.59034 6.91362 5.26156 1.000 15.51072 346 ARG A N 1
ATOM 2124 C CA . ARG A 1 313 ? -12.24889 8.21517 5.19591 1.000 16.20493 346 ARG A CA 1
ATOM 2125 C C . ARG A 1 313 ? -11.35277 9.25249 4.52571 1.000 14.19471 346 ARG A C 1
ATOM 2126 O O . ARG A 1 313 ? -11.81979 10.03583 3.69358 1.000 16.94045 346 ARG A O 1
ATOM 2134 N N . ARG A 1 314 ? -10.05904 9.25041 4.85426 1.000 12.66600 347 ARG A N 1
ATOM 2135 C CA . ARG A 1 314 ? -9.14400 10.24292 4.29964 1.000 14.97765 347 ARG A CA 1
ATOM 2136 C C . ARG A 1 314 ? -8.91754 9.99939 2.81261 1.000 15.16476 347 ARG A C 1
ATOM 2137 O O . ARG A 1 314 ? -8.94644 10.93860 2.00155 1.000 13.02320 347 ARG A O 1
ATOM 2145 N N . GLU A 1 315 ? -8.67554 8.73899 2.43902 1.000 14.41049 348 GLU A N 1
ATOM 2146 C CA . GLU A 1 315 ? -8.47786 8.41914 1.02894 1.000 15.04607 348 GLU A CA 1
ATOM 2147 C C . GLU A 1 315 ? -9.73446 8.71719 0.22241 1.000 12.24424 348 GLU A C 1
ATOM 2148 O O . GLU A 1 315 ? -9.65304 9.25868 -0.88252 1.000 11.95026 348 GLU A O 1
ATOM 2154 N N . HIS A 1 316 ? -10.90432 8.35077 0.74938 1.000 12.91485 349 HIS A N 1
ATOM 2155 C CA . HIS A 1 316 ? -12.14404 8.64740 0.04794 1.000 14.13196 349 HIS A CA 1
ATOM 2156 C C . HIS A 1 316 ? -12.35290 10.14899 -0.09265 1.000 12.62337 349 HIS A C 1
ATOM 2157 O O . HIS A 1 316 ? -12.79854 10.61662 -1.14732 1.000 17.02053 349 HIS A O 1
ATOM 2164 N N . ALA A 1 317 ? -12.05051 10.91391 0.96020 1.000 12.84203 350 ALA A N 1
ATOM 2165 C CA . ALA A 1 317 ? -12.20116 12.36891 0.88826 1.000 16.91534 350 ALA A CA 1
ATOM 2166 C C . ALA A 1 317 ? -11.28105 12.94773 -0.17371 1.000 16.63940 350 ALA A C 1
ATOM 2167 O O . ALA A 1 317 ? -11.64929 13.87039 -0.91167 1.000 16.29708 350 ALA A O 1
ATOM 2169 N N . SER A 1 318 ? -10.07490 12.40920 -0.26146 1.000 15.36421 351 SER A N 1
ATOM 2170 C CA . SER A 1 318 ? -9.12319 12.88043 -1.25823 1.000 17.53621 351 SER A CA 1
ATOM 2171 C C . SER A 1 318 ? -9.60392 12.58120 -2.66961 1.000 15.94767 351 SER A C 1
ATOM 2172 O O . SER A 1 318 ? -9.50856 13.42829 -3.56595 1.000 18.52127 351 SER A O 1
ATOM 2175 N N . ILE A 1 319 ? -10.09482 11.36751 -2.88774 1.000 16.13962 352 ILE A N 1
ATOM 2176 C CA . ILE A 1 319 ? -10.62370 11.00028 -4.19892 1.000 15.50302 352 ILE A CA 1
ATOM 2177 C C . ILE A 1 319 ? -11.82012 11.87343 -4.54441 1.000 23.25542 352 ILE A C 1
ATOM 2178 O O . ILE A 1 319 ? -11.89395 12.44340 -5.64613 1.000 23.53438 352 ILE A O 1
ATOM 2183 N N . ASP A 1 320 ? -12.75602 12.02535 -3.58939 1.000 20.52555 353 ASP A N 1
ATOM 2184 C CA . ASP A 1 320 ? -13.93609 12.86449 -3.80379 1.000 23.73021 353 ASP A CA 1
ATOM 2185 C C . ASP A 1 320 ? -13.54004 14.27535 -4.20092 1.000 23.40176 353 ASP A C 1
ATOM 2186 O O . ASP A 1 320 ? -14.26083 14.93367 -4.95146 1.000 32.81869 353 ASP A O 1
ATOM 2191 N N . ALA A 1 321 ? -12.39239 14.75067 -3.70812 1.000 26.97140 354 ALA A N 1
ATOM 2192 C CA . ALA A 1 321 ? -11.91768 16.09366 -3.99276 1.000 25.97878 354 ALA A CA 1
ATOM 2193 C C . ALA A 1 321 ? -11.21771 16.22670 -5.34272 1.000 32.35931 354 ALA A C 1
ATOM 2194 O O . ALA A 1 321 ? -10.93062 17.35416 -5.75499 1.000 32.30056 354 ALA A O 1
ATOM 2196 N N . GLN A 1 322 ? -10.92100 15.13236 -6.03549 1.000 29.24509 355 GLN A N 1
ATOM 2197 C CA . GLN A 1 322 ? -10.31746 15.24618 -7.36412 1.000 32.09954 355 GLN A CA 1
ATOM 2198 C C . GLN A 1 322 ? -11.40013 15.51511 -8.40798 1.000 39.44872 355 GLN A C 1
ATOM 2199 O O . GLN A 1 322 ? -11.41508 16.57972 -9.03088 1.000 45.94349 355 GLN A O 1
ATOM 2205 N N . GLY B 2 7 ? -3.61957 -23.92338 -17.38616 1.000 60.87089 14 GLY B N 1
ATOM 2206 C CA . GLY B 2 7 ? -3.22259 -23.24920 -18.61154 1.000 58.69157 14 GLY B CA 1
ATOM 2207 C C . GLY B 2 7 ? -3.97725 -21.95518 -18.88606 1.000 65.68320 14 GLY B C 1
ATOM 2208 O O . GLY B 2 7 ? -3.65326 -20.89151 -18.33434 1.000 58.24997 14 GLY B O 1
ATOM 2209 N N . ALA B 2 8 ? -4.99509 -22.04782 -19.73958 1.000 50.42560 15 ALA B N 1
ATOM 2210 C CA . ALA B 2 8 ? -5.78622 -20.88948 -20.12501 1.000 46.83852 15 ALA B CA 1
ATOM 2211 C C . ALA B 2 8 ? -6.90328 -20.62039 -19.11731 1.000 46.81639 15 ALA B C 1
ATOM 2212 O O . ALA B 2 8 ? -7.30479 -21.49210 -18.33877 1.000 46.98060 15 ALA B O 1
ATOM 2214 N N . LYS B 2 9 ? -7.40402 -19.38082 -19.14546 1.000 45.07216 16 LYS B N 1
ATOM 2215 C CA . LYS B 2 9 ? -8.51417 -18.93487 -18.30638 1.000 45.03251 16 LYS B CA 1
ATOM 2216 C C . LYS B 2 9 ? -9.78485 -19.73023 -18.58665 1.000 45.85565 16 LYS B C 1
ATOM 2217 O O . LYS B 2 9 ? -10.35697 -19.63572 -19.68095 1.000 45.86634 16 LYS B O 1
ATOM 2223 N N . ARG B 2 10 ? -10.23742 -20.50084 -17.59857 1.000 46.91016 17 ARG B N 1
ATOM 2224 C CA . ARG B 2 10 ? -11.27236 -21.51350 -17.77363 1.000 54.59527 17 ARG B CA 1
ATOM 2225 C C . ARG B 2 10 ? -12.34928 -21.34154 -16.71369 1.000 49.46467 17 ARG B C 1
ATOM 2226 O O . ARG B 2 10 ? -12.04611 -21.04735 -15.55528 1.000 49.78244 17 ARG B O 1
ATOM 2234 N N . HIS B 2 11 ? -13.60204 -21.54760 -17.10993 1.000 61.13898 18 HIS B N 1
ATOM 2235 C CA . HIS B 2 11 ? -14.72576 -21.45550 -16.18277 1.000 72.17220 18 HIS B CA 1
ATOM 2236 C C . HIS B 2 11 ? -15.20128 -22.83863 -15.73487 1.000 72.84407 18 HIS B C 1
ATOM 2237 O O . HIS B 2 11 ? -15.24900 -23.13422 -14.53587 1.000 65.91675 18 HIS B O 1
#

B-factor: mean 28.58, std 14.37, range [6.68, 94.55]

Sequence (281 aa):
RLLDELTLEGVARYMQSERCRRVICLVGAGISTSAGIPDFRYPEAIFEISYFKKHPEPFFALAKELYPGQFKPTICCHYFMRLLKDKGLLLRCYTQNIDTLERIAGLEQEDLVEAHGTFYTSHCVSASCRHEYPLSWMKEKIFSEVTPKCEDCQSLVKPDIVFFGESLPARFFSCMQSDFLKVDLLLVMGTSLQVQPFASLISKAPLSTPRLLINKEKAGQSDPFLGGMDFDSKKAYRDVAWLGECDQGCLALAELLGWKKELEDLVRREHASIDAQGAKRH

GO terms:
  GO:0005634 nucleus (C, IDA)
  GO:0005737 cytoplasm (C, IDA)
  GO:0017136 histone deacetylase activity, NAD-dependent (F, IDA)
  GO:0042903 tubulin deacetylase activity (F, IDA)
  GO:0006476 protein deacetylation (P, IDA)
  GO:0090042 tubulin deacetylation (P, IDA)
  GO:0005515 protein binding (F, IPI)
  GO:0045723 positive regulation of fatty acid biosynthetic process (P, IDA)
  GO:0034983 peptidyl-lysine deacetylation (P, IDA)
  GO:0072686 mitotic spindle (C, IDA)
  GO:0005694 chromosome (C, IDA)
  GO:0005813 centrosome (C, IDA)
  GO:0005814 centriole (C, IDA)
  GO:0005819 spindle (C, IDA)
  GO:0005829 cytosol (C, IDA)
  GO:0030496 midbody (C, IDA)
  GO:0003682 chromatin binding (F, IDA)
  GO:0033558 protein lysine deacetylase activity (F, IDA)
  GO:0034979 NAD-dependent protein lysine deacetylase activity (F, IDA)
  GO:0004407 histone deacetylase activity (F, IDA)

Solvent-accessible surface area: 13740 Å² total; per-residue (Å²): 161,66,2,97,72,46,46,13,77,1,0,4,114,12,11,112,45,142,101,1,132,58,0,0,0,0,0,1,34,22,2,1,53,69,22,56,23,59,62,136,189,183,122,119,8,36,51,42,22,56,76,7,162,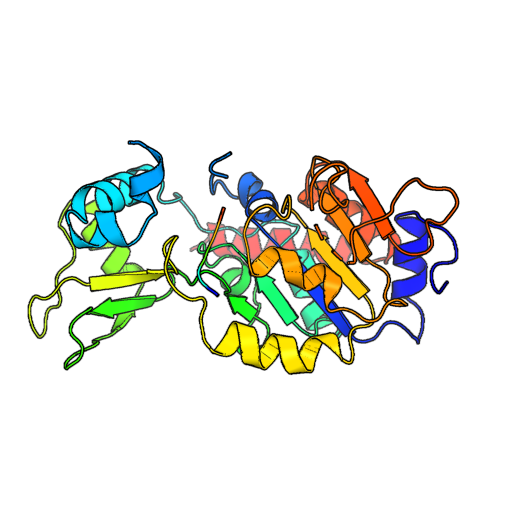148,91,19,91,46,8,11,59,41,14,74,141,57,35,27,90,85,46,45,0,6,46,0,0,0,0,0,55,4,0,52,86,77,49,22,14,19,47,0,0,0,26,13,55,8,8,0,2,47,65,0,23,5,88,109,110,20,4,1,26,0,6,7,11,24,106,24,0,53,2,76,27,83,116,43,149,73,99,6,77,30,78,24,0,90,88,51,3,78,71,142,82,37,0,87,0,121,102,57,121,31,30,0,33,1,41,18,13,3,49,41,45,78,5,46,88,100,0,77,74,12,26,141,58,1,7,144,105,4,19,0,0,0,1,0,4,8,20,16,93,21,56,12,0,8,34,0,12,56,99,7,50,126,55,1,0,2,0,0,0,11,141,69,78,5,22,92,92,72,123,186,196,70,30,8,44,17,100,56,214,172,13,79,11,3,7,29,66,87,13,73,7,16,97,0,0,46,32,0,0,97,69,15,69,30,70,154,78,0,57,55,10,15,163,138,41,43,61,56,36,87,81,178,64,33,23,128,155

Foldseek 3Di:
DQFPDQELLSVLVSCVDPLQAAEEEEEEDLQCVVVQQDDPCVVLCLQAVVVCVVPVLVVLQVCLVRPDPAQAGALLLLLVVVCVVVNHQPAYEYCDQDCNNVLSPQDPNRYDNQFAHQQKKFFPDPVGGDIDGNVLVNVCSNVSHQDADPVPRGGIGRGGHGPVGHTDPVVVVCLVPSQVRHQEYEYEHDQLPDPPSSVSLLSHPPQHAYEYEEQDDHQADDPVHVGQDDDDPPHDHYHYDHDRRSVSSLVSCVSNVCNVVSVVSSVVSNVVSVVD/DDDDD

Organism: Homo sapiens (NCBI:txid9606)

Radius of gyration: 19.48 Å; Cα contacts (8 Å, |Δi|>4): 526; chains: 2; bounding box: 32×52×56 Å